Protein AF-G7EKK2-F1 (afdb_monomer_lite)

Sequence (205 aa):
MPEQKANAAWQFRLTNKHYASVNPYSGDVINVYELTDTIYGFAQGLHRWLLFENSKGEKTFRNWMSVCALMLLVNVLLGFYIWVKPKNRIKRLAIKPGAKLRVLLYQLHTVLGVFFFIPLIFIAFTGMSFNWKTQTQSIVEFVTFDKVENRPKPPKIETPISVNLPYQYNLAIKNATAIFPNGELFRIYLPKKDRRAIGAQNQKP

Secondary structure (DSSP, 8-state):
-TTTSTTPPEEEE-TTSEEEEE-TTT--EEEEEEGGGSHHHHHHHHHHHTT---TTS--THHHHHHHHHHHHHHHHHHHHHHHHSSTTTGGGG---TTS-HHHHHHHHHHHHHHHTHHHHHHHHHHHHHTT-HHHHHHHHHHHHSSPPPPPPPPPB------------HHHHHHHHHHH-TT-EEEEEE--SSTTBPPEEEEE--

Structure (mmCIF, N/CA/C/O backbone):
data_AF-G7EKK2-F1
#
_entry.id   AF-G7EKK2-F1
#
loop_
_atom_site.group_PDB
_atom_site.id
_atom_site.type_symbol
_atom_site.label_atom_id
_atom_site.label_alt_id
_atom_site.label_comp_id
_atom_site.label_asym_id
_atom_site.label_entity_id
_atom_site.label_seq_id
_atom_site.pdbx_PDB_ins_code
_atom_site.Cartn_x
_atom_site.Cartn_y
_atom_site.Cartn_z
_atom_site.occupancy
_atom_site.B_iso_or_equiv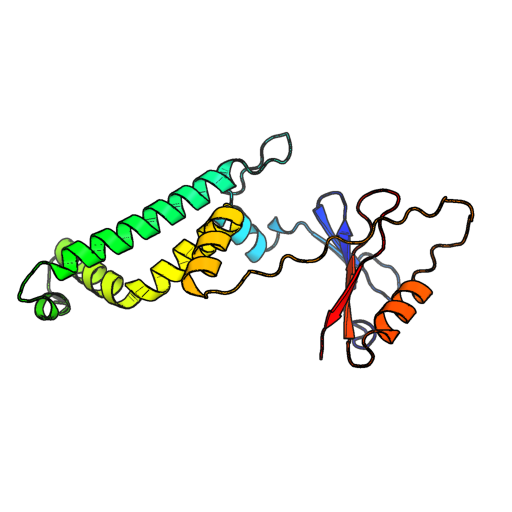
_atom_site.auth_seq_id
_atom_site.auth_comp_id
_atom_site.auth_asym_id
_atom_site.auth_atom_id
_atom_site.pdbx_PDB_model_num
ATOM 1 N N . MET A 1 1 ? 0.042 -11.930 -26.294 1.00 44.94 1 MET A N 1
ATOM 2 C CA . MET A 1 1 ? 1.173 -11.036 -26.696 1.00 44.94 1 MET A CA 1
ATOM 3 C C . MET A 1 1 ? 0.754 -9.761 -27.445 1.00 44.94 1 MET A C 1
ATOM 5 O O . MET A 1 1 ? -0.236 -9.815 -28.167 1.00 44.94 1 MET A O 1
ATOM 9 N N . PRO A 1 2 ? 1.520 -8.647 -27.389 1.00 43.81 2 PRO A N 1
ATOM 10 C CA . PRO A 1 2 ? 1.408 -7.560 -28.371 1.00 43.81 2 PRO A CA 1
ATOM 11 C C . PRO A 1 2 ? 1.712 -8.025 -29.800 1.00 43.81 2 PRO A C 1
ATOM 13 O O . PRO A 1 2 ? 1.136 -7.527 -30.751 1.00 43.81 2 PRO A O 1
ATOM 16 N N . GLU A 1 3 ? 2.539 -9.062 -29.939 1.00 41.91 3 GLU A N 1
ATOM 17 C CA . GLU A 1 3 ? 2.781 -9.754 -31.213 1.00 41.91 3 GLU A CA 1
ATOM 18 C C . GLU A 1 3 ? 1.549 -10.533 -31.720 1.00 41.91 3 GLU A C 1
ATOM 20 O O . GLU A 1 3 ? 1.430 -10.802 -32.908 1.00 41.91 3 GLU A O 1
ATOM 25 N N . GLN A 1 4 ? 0.607 -10.871 -30.829 1.00 45.84 4 GLN A N 1
ATOM 26 C CA . GLN A 1 4 ? -0.673 -11.518 -31.163 1.00 45.84 4 GLN A CA 1
ATOM 27 C C . GLN A 1 4 ? -1.843 -10.520 -31.216 1.00 45.84 4 GLN A C 1
ATOM 29 O O . GLN A 1 4 ? -2.934 -10.864 -31.662 1.00 45.84 4 GLN A O 1
ATOM 34 N N . LYS A 1 5 ? -1.645 -9.286 -30.737 1.00 53.66 5 LYS A N 1
ATOM 35 C CA . LYS A 1 5 ? -2.636 -8.208 -30.762 1.00 53.66 5 LYS A CA 1
ATOM 36 C C . LYS A 1 5 ? -2.057 -7.064 -31.579 1.00 53.66 5 LYS A C 1
ATOM 38 O O . LYS A 1 5 ? -1.372 -6.217 -31.021 1.00 53.66 5 LYS A O 1
ATOM 43 N N . ALA A 1 6 ? -2.399 -7.012 -32.866 1.00 50.97 6 ALA A N 1
ATOM 44 C CA . ALA A 1 6 ? -1.882 -6.034 -33.831 1.00 50.97 6 ALA A CA 1
ATOM 45 C C . ALA A 1 6 ? -1.947 -4.557 -33.369 1.00 50.97 6 ALA A C 1
ATOM 47 O O . ALA A 1 6 ? -1.168 -3.733 -33.832 1.00 50.97 6 ALA A O 1
ATOM 48 N N . ASN A 1 7 ? -2.828 -4.233 -32.413 1.00 60.03 7 ASN A N 1
ATOM 49 C CA . ASN A 1 7 ? -3.038 -2.879 -31.890 1.00 60.03 7 ASN A CA 1
ATOM 50 C C . ASN A 1 7 ? -2.325 -2.594 -30.552 1.00 60.03 7 ASN A C 1
ATOM 52 O O . ASN A 1 7 ? -2.588 -1.574 -29.916 1.00 60.03 7 ASN A O 1
ATOM 56 N N . ALA A 1 8 ? -1.486 -3.502 -30.053 1.00 64.38 8 ALA A N 1
ATOM 57 C CA . ALA A 1 8 ? -0.832 -3.342 -28.759 1.00 64.38 8 ALA A CA 1
ATOM 58 C C . ALA A 1 8 ? 0.543 -2.673 -28.902 1.00 64.38 8 ALA A C 1
ATOM 60 O O . ALA A 1 8 ? 1.469 -3.219 -29.500 1.00 64.38 8 ALA A O 1
ATOM 61 N N . ALA A 1 9 ? 0.682 -1.495 -28.296 1.00 69.81 9 ALA A N 1
ATOM 62 C CA . ALA A 1 9 ? 1.941 -0.762 -28.259 1.00 69.81 9 ALA A CA 1
ATOM 63 C C . ALA A 1 9 ? 2.961 -1.422 -27.319 1.00 69.81 9 ALA A C 1
ATOM 65 O O . ALA A 1 9 ? 2.627 -1.866 -26.216 1.00 69.81 9 ALA A O 1
ATOM 66 N N . TRP A 1 10 ? 4.228 -1.429 -27.726 1.00 74.06 10 TRP A N 1
ATOM 67 C CA . TRP A 1 10 ? 5.344 -1.809 -26.868 1.00 74.06 10 TRP A CA 1
ATOM 68 C C . TRP A 1 10 ? 5.708 -0.645 -25.954 1.00 74.06 10 TRP A C 1
ATOM 70 O O . TRP A 1 10 ? 5.923 0.471 -26.417 1.00 74.06 10 TRP A O 1
ATOM 80 N N . GLN A 1 11 ? 5.788 -0.901 -24.648 1.00 74.94 11 GLN A N 1
ATOM 81 C CA . GLN A 1 11 ? 6.110 0.126 -23.661 1.00 74.94 11 GLN A CA 1
ATOM 82 C C . GLN A 1 11 ? 7.561 0.017 -23.199 1.00 74.94 11 GLN A C 1
ATOM 84 O O . GLN A 1 11 ? 7.970 -0.957 -22.559 1.00 74.94 11 GLN A O 1
ATOM 89 N N . PHE A 1 12 ? 8.327 1.070 -23.449 1.00 75.75 12 PHE A N 1
ATOM 90 C CA . PHE A 1 12 ? 9.710 1.204 -23.026 1.00 75.75 12 PHE A CA 1
ATOM 91 C C . PHE A 1 12 ? 9.811 2.183 -21.869 1.00 75.75 12 PHE A C 1
ATOM 93 O O . PHE A 1 12 ? 9.216 3.254 -21.890 1.00 75.75 12 PHE A O 1
ATOM 100 N N . ARG A 1 13 ? 10.605 1.833 -20.855 1.00 76.25 13 ARG A N 1
ATOM 101 C CA . ARG A 1 13 ? 10.972 2.774 -19.795 1.00 76.25 13 ARG A CA 1
ATOM 102 C C . ARG A 1 13 ? 12.343 3.356 -20.102 1.00 76.25 13 ARG A C 1
ATOM 104 O O . ARG A 1 13 ? 13.338 2.635 -20.043 1.00 76.25 13 ARG A O 1
ATOM 111 N N . LEU A 1 14 ? 12.376 4.652 -20.363 1.00 77.31 14 LEU A N 1
ATOM 112 C CA . LEU A 1 14 ? 13.572 5.410 -20.690 1.00 77.31 14 LEU A CA 1
ATOM 113 C C . LEU A 1 14 ? 14.370 5.786 -19.427 1.00 77.31 14 LEU A C 1
ATOM 115 O O . LEU A 1 14 ? 13.870 5.755 -18.294 1.00 77.31 14 LEU A O 1
ATOM 119 N N . THR A 1 15 ? 15.642 6.140 -19.619 1.00 71.44 15 THR A N 1
ATOM 120 C CA . THR A 1 15 ? 16.573 6.509 -18.535 1.00 71.44 15 THR A CA 1
ATOM 121 C C . THR A 1 15 ? 16.138 7.782 -17.805 1.00 71.44 15 THR A C 1
ATOM 123 O O . THR A 1 15 ? 16.297 7.876 -16.589 1.00 71.44 15 THR A O 1
ATOM 126 N N . ASN A 1 16 ? 15.483 8.704 -18.513 1.00 72.94 16 ASN A N 1
ATOM 127 C CA . ASN A 1 16 ? 14.856 9.916 -17.975 1.00 72.94 16 ASN A CA 1
ATOM 128 C C . ASN A 1 16 ? 13.530 9.643 -17.226 1.00 72.94 16 ASN A C 1
ATOM 130 O O . ASN A 1 16 ? 12.763 10.567 -16.993 1.00 72.94 16 ASN A O 1
ATOM 134 N N . LYS A 1 17 ? 13.237 8.384 -16.862 1.00 72.19 17 LYS A N 1
ATOM 135 C CA . LYS A 1 17 ? 12.017 7.925 -16.164 1.00 72.19 17 LYS A CA 1
ATOM 136 C C . LYS A 1 17 ? 10.708 8.037 -16.961 1.00 72.19 17 LYS A C 1
ATOM 138 O O . LYS A 1 17 ? 9.683 7.615 -16.422 1.00 72.19 17 LYS A O 1
ATOM 143 N N . HIS A 1 18 ? 10.750 8.490 -18.210 1.00 78.56 18 HIS A N 1
ATOM 144 C CA . HIS A 1 18 ? 9.585 8.519 -19.087 1.00 78.56 18 HIS A CA 1
ATOM 145 C C . HIS A 1 18 ? 9.254 7.117 -19.614 1.00 78.56 18 HIS A C 1
ATOM 147 O O . HIS A 1 18 ? 10.117 6.233 -19.695 1.00 78.56 18 HIS A O 1
ATOM 153 N N . TYR A 1 19 ? 7.991 6.915 -19.965 1.00 80.00 19 TYR A N 1
ATOM 154 C CA . TYR A 1 19 ? 7.483 5.731 -20.638 1.00 80.00 19 TYR A CA 1
ATOM 155 C C . TYR A 1 19 ? 7.144 6.099 -22.078 1.00 80.00 19 TYR A C 1
ATOM 157 O O . TYR A 1 19 ? 6.371 7.020 -22.308 1.00 80.00 19 TYR A O 1
ATOM 165 N N . ALA A 1 20 ? 7.724 5.385 -23.036 1.00 81.62 20 ALA A N 1
ATOM 166 C CA . ALA A 1 20 ? 7.438 5.545 -24.454 1.00 81.62 20 ALA A CA 1
ATOM 167 C C . ALA A 1 20 ? 6.651 4.330 -24.953 1.00 81.62 20 ALA A C 1
ATOM 169 O O . ALA A 1 20 ? 7.100 3.196 -24.793 1.00 81.62 20 ALA A O 1
ATOM 170 N N . SER A 1 21 ? 5.482 4.569 -25.537 1.00 80.69 21 SER A N 1
ATOM 171 C CA . SER A 1 21 ? 4.676 3.572 -26.241 1.00 80.69 21 SER A CA 1
ATOM 172 C C . SER A 1 21 ? 5.015 3.632 -27.725 1.00 80.69 21 SER A C 1
ATOM 174 O O . SER A 1 21 ? 4.865 4.686 -28.338 1.00 80.69 21 SER A O 1
ATOM 176 N N . VAL A 1 22 ? 5.466 2.522 -28.298 1.00 81.06 22 VAL A N 1
ATOM 177 C CA . VAL A 1 22 ? 5.931 2.433 -29.688 1.00 81.06 22 VAL A CA 1
ATOM 178 C C . VAL A 1 22 ? 5.129 1.366 -30.424 1.00 81.06 22 VAL A C 1
ATOM 180 O O . VAL A 1 22 ? 4.844 0.304 -29.863 1.00 81.06 22 VAL A O 1
ATOM 183 N N . ASN A 1 23 ? 4.757 1.635 -31.673 1.00 78.06 23 ASN A N 1
ATOM 184 C CA . ASN A 1 23 ? 4.149 0.634 -32.539 1.00 78.06 23 ASN A CA 1
ATOM 185 C C . ASN A 1 23 ? 5.210 -0.414 -32.930 1.00 78.06 23 ASN A C 1
ATOM 187 O O . ASN A 1 23 ? 6.219 -0.043 -33.532 1.00 78.06 23 ASN A O 1
ATOM 191 N N . PRO A 1 24 ? 5.014 -1.710 -32.626 1.00 71.50 24 PRO A N 1
ATOM 192 C CA . PRO A 1 24 ? 6.006 -2.735 -32.946 1.00 71.50 24 PRO A CA 1
ATOM 193 C C . PRO A 1 24 ? 6.223 -2.958 -34.447 1.00 71.50 24 PRO A C 1
ATOM 195 O O . PRO A 1 24 ? 7.281 -3.454 -34.823 1.00 71.50 24 PRO A O 1
ATOM 198 N N . TYR A 1 25 ? 5.251 -2.611 -35.294 1.00 75.12 25 TYR A N 1
ATOM 199 C CA . TYR A 1 25 ? 5.316 -2.857 -36.736 1.00 75.12 25 TYR A CA 1
ATOM 200 C C . TYR A 1 25 ? 5.871 -1.668 -37.521 1.00 75.12 25 TYR A C 1
ATOM 202 O O . TYR A 1 25 ? 6.640 -1.872 -38.454 1.00 75.12 25 TYR A O 1
ATOM 210 N N . SER A 1 26 ? 5.496 -0.437 -37.156 1.00 78.69 26 SER A N 1
ATOM 211 C CA . SER A 1 26 ? 5.970 0.770 -37.851 1.00 78.69 26 SER A CA 1
ATOM 212 C C . SER A 1 26 ? 7.171 1.438 -37.182 1.00 78.69 26 SER A C 1
ATOM 214 O O . SER A 1 26 ? 7.892 2.188 -37.830 1.00 78.69 26 SER A O 1
ATOM 216 N N . GLY A 1 27 ? 7.415 1.170 -35.896 1.00 74.56 27 GLY A N 1
ATOM 217 C CA . GLY A 1 27 ? 8.439 1.867 -35.115 1.00 74.56 27 GLY A CA 1
ATOM 218 C C . GLY A 1 27 ? 8.034 3.279 -34.678 1.00 74.56 27 GLY A C 1
ATOM 219 O O . GLY A 1 27 ? 8.828 3.959 -34.028 1.00 74.56 27 GLY A O 1
ATOM 220 N N . ASP A 1 28 ? 6.807 3.714 -34.976 1.00 78.88 28 ASP A N 1
ATOM 221 C CA . ASP A 1 28 ? 6.327 5.043 -34.597 1.00 78.88 28 ASP A CA 1
ATOM 222 C C . ASP A 1 28 ? 6.138 5.161 -33.084 1.00 78.88 28 ASP A C 1
ATOM 224 O O . ASP A 1 28 ? 5.547 4.290 -32.433 1.00 78.88 28 ASP A O 1
ATOM 228 N N . VAL A 1 29 ? 6.599 6.276 -32.515 1.00 81.25 29 VAL A N 1
ATOM 229 C CA . VAL A 1 29 ? 6.365 6.615 -31.109 1.00 81.25 29 VAL A CA 1
ATOM 230 C C . VAL A 1 29 ? 4.951 7.175 -30.978 1.00 81.25 29 VAL A C 1
ATOM 232 O O . VAL A 1 29 ? 4.682 8.310 -31.355 1.00 81.25 29 VAL A O 1
ATOM 235 N N . ILE A 1 30 ? 4.045 6.368 -30.432 1.00 80.69 30 ILE A N 1
ATOM 236 C CA . ILE A 1 30 ? 2.626 6.708 -30.275 1.00 80.69 30 ILE A CA 1
ATOM 237 C C . ILE A 1 30 ? 2.442 7.727 -29.148 1.00 80.69 30 ILE A C 1
ATOM 239 O O . ILE A 1 30 ? 1.661 8.664 -29.274 1.00 80.69 30 ILE A O 1
ATOM 243 N N . ASN A 1 31 ? 3.121 7.522 -28.014 1.00 77.06 31 ASN A N 1
ATOM 244 C CA . ASN A 1 31 ? 2.980 8.396 -26.850 1.00 77.06 31 ASN A CA 1
ATOM 245 C C . ASN A 1 31 ? 4.210 8.327 -25.938 1.00 77.06 31 ASN A C 1
ATOM 247 O O . ASN A 1 31 ? 4.755 7.243 -25.721 1.00 77.06 31 ASN A O 1
ATOM 251 N N . VAL A 1 32 ? 4.600 9.455 -25.348 1.00 79.12 32 VAL A N 1
ATOM 252 C CA . VAL A 1 32 ? 5.628 9.544 -24.306 1.00 79.12 32 VAL A CA 1
ATOM 253 C C . VAL A 1 32 ? 5.006 10.214 -23.087 1.00 79.12 32 VAL A C 1
ATOM 255 O O . VAL A 1 32 ? 4.551 11.347 -23.179 1.00 79.12 32 VAL A O 1
ATOM 258 N N . TYR A 1 33 ? 4.981 9.519 -21.952 1.00 77.38 33 TYR A N 1
ATOM 259 C CA . TYR A 1 33 ? 4.351 10.005 -20.723 1.00 77.38 33 TYR A CA 1
ATOM 260 C C . TYR A 1 33 ? 5.210 9.708 -19.493 1.00 77.38 33 TYR A C 1
ATOM 262 O O . TYR A 1 33 ? 5.949 8.717 -19.450 1.00 77.38 33 TYR A O 1
ATOM 270 N N . GLU A 1 34 ? 5.114 10.535 -18.458 1.00 76.94 34 GLU A N 1
ATOM 271 C CA . GLU A 1 34 ? 5.674 10.216 -17.151 1.00 76.94 34 GLU A CA 1
ATOM 272 C C . GLU A 1 34 ? 4.686 9.390 -16.323 1.00 76.94 34 GLU A C 1
ATOM 274 O O . GLU A 1 34 ? 3.469 9.473 -16.468 1.00 76.94 34 GLU A O 1
ATOM 279 N N . LEU A 1 35 ? 5.196 8.572 -15.393 1.00 69.94 35 LEU A N 1
ATOM 280 C CA . LEU A 1 35 ? 4.317 7.773 -14.530 1.00 69.94 35 LEU A CA 1
ATOM 281 C C . LEU A 1 35 ? 3.340 8.663 -13.743 1.00 69.94 35 LEU A C 1
ATOM 283 O O . LEU A 1 35 ? 2.199 8.267 -13.523 1.00 69.94 35 LEU A O 1
ATOM 287 N N . THR A 1 36 ? 3.791 9.847 -13.330 1.00 71.06 36 THR A N 1
ATOM 288 C CA . THR A 1 36 ? 3.030 10.856 -12.581 1.00 71.06 36 THR A CA 1
ATOM 289 C C . THR A 1 36 ? 1.894 11.494 -13.368 1.00 71.06 36 THR A C 1
ATOM 291 O O . THR A 1 36 ? 0.957 11.963 -12.733 1.00 71.06 36 THR A O 1
ATOM 294 N N . ASP A 1 37 ? 1.916 11.439 -14.701 1.00 77.50 37 ASP A N 1
ATOM 295 C CA . ASP A 1 37 ? 0.841 11.988 -15.541 1.00 77.50 37 ASP A CA 1
ATOM 296 C C . ASP A 1 37 ? -0.431 11.133 -15.473 1.00 77.50 37 ASP A C 1
ATOM 298 O O . ASP A 1 37 ? -1.530 11.571 -15.804 1.00 77.50 37 ASP A O 1
ATOM 302 N N . THR A 1 38 ? -0.301 9.890 -15.005 1.00 81.50 38 THR A N 1
ATOM 303 C CA . THR A 1 38 ? -1.442 9.009 -14.757 1.00 81.50 38 THR A CA 1
ATOM 304 C C . THR A 1 38 ? -2.005 9.240 -13.356 1.00 81.50 38 THR A C 1
ATOM 306 O O . THR A 1 38 ? -1.246 9.362 -12.395 1.00 81.50 38 THR A O 1
ATOM 309 N N . ILE A 1 39 ? -3.335 9.191 -13.196 1.00 84.81 39 ILE A N 1
ATOM 310 C CA . ILE A 1 39 ? -3.998 9.306 -11.877 1.00 84.81 39 ILE A CA 1
ATOM 311 C C . ILE A 1 39 ? -3.404 8.308 -10.873 1.00 84.81 39 ILE A C 1
ATOM 313 O O . ILE A 1 39 ? -3.150 8.647 -9.718 1.00 84.81 39 ILE A O 1
ATOM 317 N N . TYR A 1 40 ? -3.128 7.084 -11.331 1.00 83.00 40 TYR A N 1
ATOM 318 C CA . TYR A 1 40 ? -2.490 6.056 -10.517 1.00 83.00 40 TYR A CA 1
ATOM 319 C C . TYR A 1 40 ? -1.096 6.484 -10.034 1.00 83.00 40 TYR A C 1
ATOM 321 O O . TYR A 1 40 ? -0.802 6.401 -8.841 1.00 83.00 40 TYR A O 1
ATOM 329 N N . GLY A 1 41 ? -0.226 6.953 -10.931 1.00 83.00 41 GLY A N 1
ATOM 330 C CA . GLY A 1 41 ? 1.124 7.362 -10.556 1.00 83.00 41 GLY A CA 1
ATOM 331 C C . GLY A 1 41 ? 1.161 8.644 -9.729 1.00 83.00 41 GLY A C 1
ATOM 332 O O . GLY A 1 41 ? 1.971 8.725 -8.805 1.00 83.00 41 GLY A O 1
ATOM 333 N N . PHE A 1 42 ? 0.252 9.587 -9.984 1.00 86.94 42 PHE A N 1
ATOM 334 C CA . PHE A 1 42 ? 0.029 10.763 -9.145 1.00 86.94 42 PHE A CA 1
ATOM 335 C C . PHE A 1 42 ? -0.360 10.357 -7.720 1.00 86.94 42 PHE A C 1
ATOM 337 O O . PHE A 1 42 ? 0.339 10.702 -6.766 1.00 86.94 42 PHE A O 1
ATOM 344 N N . ALA A 1 43 ? -1.410 9.544 -7.563 1.00 87.25 43 ALA A N 1
ATOM 345 C CA . ALA A 1 43 ? -1.870 9.071 -6.259 1.00 87.25 43 ALA A CA 1
ATOM 346 C C . ALA A 1 43 ? -0.781 8.270 -5.529 1.00 87.25 43 ALA A C 1
ATOM 348 O O . ALA A 1 43 ? -0.550 8.464 -4.336 1.00 87.25 43 ALA A O 1
ATOM 349 N N . GLN A 1 44 ? -0.048 7.414 -6.246 1.00 84.38 44 GLN A N 1
ATOM 350 C CA . GLN A 1 44 ? 1.056 6.647 -5.675 1.00 84.38 44 GLN A CA 1
ATOM 351 C C . GLN A 1 44 ? 2.222 7.551 -5.248 1.00 84.38 44 GLN A C 1
ATOM 353 O O . GLN A 1 44 ? 2.874 7.281 -4.236 1.00 84.38 44 GLN A O 1
ATOM 358 N N . GLY A 1 45 ? 2.517 8.597 -6.019 1.00 84.25 45 GLY A N 1
ATOM 359 C CA . GLY A 1 45 ? 3.562 9.560 -5.697 1.00 84.25 45 GLY A CA 1
ATOM 360 C C . GLY A 1 45 ? 3.204 10.416 -4.489 1.00 84.25 45 GLY A C 1
ATOM 361 O O . GLY A 1 45 ? 4.035 10.582 -3.594 1.00 84.25 45 GLY A O 1
ATOM 362 N N . LEU A 1 46 ? 1.949 10.858 -4.411 1.00 86.75 46 LEU A N 1
ATOM 363 C CA . LEU A 1 46 ? 1.399 11.554 -3.254 1.00 86.75 46 LEU A CA 1
ATOM 364 C C . LEU A 1 46 ? 1.448 10.659 -2.009 1.00 86.75 46 LEU A C 1
ATOM 366 O O . LEU A 1 46 ? 1.998 11.053 -0.986 1.00 86.75 46 LEU A O 1
ATOM 370 N N . HIS A 1 47 ? 0.963 9.420 -2.112 1.00 87.50 47 HIS A N 1
ATOM 371 C CA . HIS A 1 47 ? 0.883 8.499 -0.980 1.00 87.50 47 HIS A CA 1
ATOM 372 C C . HIS A 1 47 ? 2.254 8.053 -0.455 1.00 87.50 47 HIS A C 1
ATOM 374 O O . HIS A 1 47 ? 2.396 7.817 0.737 1.00 87.50 47 HIS A O 1
ATOM 380 N N . ARG A 1 48 ? 3.273 7.908 -1.313 1.00 82.31 48 ARG A N 1
ATOM 381 C CA . ARG A 1 48 ? 4.573 7.336 -0.906 1.00 82.31 48 ARG A CA 1
ATOM 382 C C . ARG A 1 48 ? 5.649 8.361 -0.572 1.00 82.31 48 ARG A C 1
ATOM 384 O O . ARG A 1 48 ? 6.577 8.017 0.156 1.00 82.31 48 ARG A O 1
ATOM 391 N N . TRP A 1 49 ? 5.602 9.553 -1.158 1.00 83.88 49 TRP A N 1
ATOM 392 C CA . TRP A 1 49 ? 6.627 10.583 -0.954 1.00 83.88 49 TRP A CA 1
ATOM 393 C C . TRP A 1 49 ? 6.084 12.010 -1.115 1.00 83.88 49 TRP A C 1
ATOM 395 O O . TRP A 1 49 ? 6.872 12.935 -1.285 1.00 83.88 49 TRP A O 1
ATOM 405 N N . LEU A 1 50 ? 4.757 12.194 -1.063 1.00 82.19 50 LEU A N 1
ATOM 406 C CA . LEU A 1 50 ? 4.083 13.492 -1.173 1.00 82.19 50 LEU A CA 1
ATOM 407 C C . LEU A 1 50 ? 4.435 14.267 -2.455 1.00 82.19 50 LEU A C 1
ATOM 409 O O . LEU A 1 50 ? 4.498 15.489 -2.445 1.00 82.19 50 LEU A O 1
ATOM 413 N N . LEU A 1 51 ? 4.727 13.547 -3.548 1.00 80.81 51 LEU A N 1
ATOM 414 C CA . LEU A 1 51 ? 5.231 14.108 -4.815 1.00 80.81 51 LEU A CA 1
ATOM 415 C C . LEU A 1 51 ? 6.518 14.938 -4.678 1.00 80.81 51 LEU A C 1
ATOM 417 O O . LEU A 1 51 ? 6.951 15.570 -5.634 1.00 80.81 51 LEU A O 1
ATOM 421 N N . PHE A 1 52 ? 7.174 14.880 -3.521 1.00 79.62 52 PHE A N 1
ATOM 422 C CA . PHE A 1 52 ? 8.390 15.618 -3.258 1.00 79.62 52 PHE A CA 1
ATOM 423 C C . PHE A 1 52 ? 9.620 14.792 -3.633 1.00 79.62 52 PHE A C 1
ATOM 425 O O . PHE A 1 52 ? 9.838 13.677 -3.142 1.00 79.62 52 PHE A O 1
ATOM 432 N N . GLU A 1 53 ? 10.447 15.364 -4.496 1.00 77.81 53 GLU A N 1
ATOM 433 C CA . GLU A 1 53 ? 11.728 14.815 -4.912 1.00 77.81 53 GLU A CA 1
ATOM 434 C C . GLU A 1 53 ? 12.776 15.924 -4.775 1.00 77.81 53 GLU A C 1
ATOM 436 O O . GLU A 1 53 ? 12.579 17.037 -5.255 1.00 77.81 53 GLU A O 1
ATOM 441 N N . ASN A 1 54 ? 13.864 15.647 -4.053 1.00 74.88 54 ASN A N 1
ATOM 442 C CA . ASN A 1 54 ? 14.940 16.621 -3.877 1.00 74.88 54 ASN A CA 1
ATOM 443 C C . ASN A 1 54 ? 15.720 16.795 -5.195 1.00 74.88 54 ASN A C 1
ATOM 445 O O . ASN A 1 54 ? 15.682 15.909 -6.048 1.00 74.88 54 ASN A O 1
ATOM 449 N N . SER A 1 55 ? 16.529 1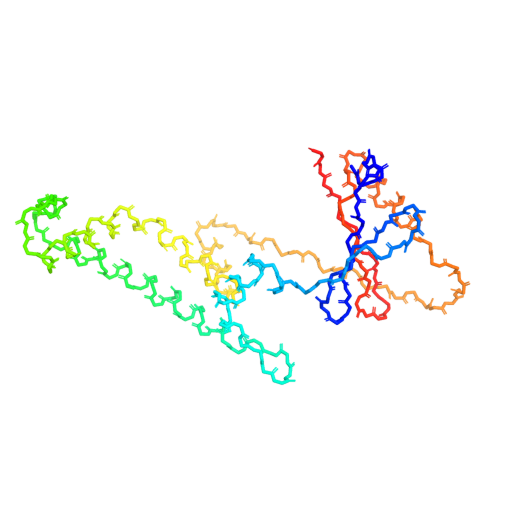7.848 -5.335 1.00 68.19 55 SER A N 1
ATOM 450 C CA . SER A 1 55 ? 17.334 18.134 -6.539 1.00 68.19 55 SER A CA 1
ATOM 451 C C . SER A 1 55 ? 18.282 16.995 -6.961 1.00 68.19 55 SER A C 1
ATOM 453 O O . SER A 1 55 ? 18.752 16.967 -8.092 1.00 68.19 55 SER A O 1
ATOM 455 N N . LYS A 1 56 ? 18.554 16.029 -6.070 1.00 68.88 56 LYS A N 1
ATOM 456 C CA . LYS A 1 56 ? 19.344 14.807 -6.329 1.00 68.88 56 LYS A CA 1
ATOM 457 C C . LYS A 1 56 ? 18.517 13.593 -6.788 1.00 68.88 56 LYS A C 1
ATOM 459 O O . LYS A 1 56 ? 19.061 12.507 -6.969 1.00 68.88 56 LYS A O 1
ATOM 464 N N . GLY A 1 57 ? 17.204 13.736 -6.935 1.00 67.19 57 GLY A N 1
ATOM 465 C CA . GLY A 1 57 ? 16.288 12.639 -7.252 1.00 67.19 57 GLY A CA 1
ATOM 466 C C . GLY A 1 57 ? 15.927 11.738 -6.060 1.00 67.19 57 GLY A C 1
ATOM 467 O O . GLY A 1 57 ? 15.368 10.649 -6.227 1.00 67.19 57 GLY A O 1
ATOM 468 N N . GLU A 1 58 ? 16.286 12.158 -4.845 1.00 71.31 58 GLU A N 1
ATOM 469 C CA . GLU A 1 58 ? 16.066 11.401 -3.614 1.00 71.31 58 GLU A CA 1
ATOM 470 C C . GLU A 1 58 ? 14.682 11.696 -3.025 1.00 71.31 58 GLU A C 1
ATOM 472 O O . GLU A 1 58 ? 14.266 12.845 -2.871 1.00 71.31 58 GLU A O 1
ATOM 477 N N . LYS A 1 59 ? 13.965 10.626 -2.673 1.00 77.88 59 LYS A N 1
ATOM 478 C CA . LYS A 1 59 ? 12.600 10.676 -2.133 1.00 77.88 59 LYS A CA 1
ATOM 479 C C . LYS A 1 59 ? 12.631 10.672 -0.610 1.00 77.88 59 LYS A C 1
ATOM 481 O O . LYS A 1 59 ? 12.251 9.680 0.011 1.00 77.88 59 LYS A O 1
ATOM 486 N N . THR A 1 60 ? 13.118 11.757 -0.012 1.00 71.44 60 THR A N 1
ATOM 487 C CA . THR A 1 60 ? 13.365 11.885 1.438 1.00 71.44 60 THR A CA 1
ATOM 488 C C . THR A 1 60 ? 12.136 11.541 2.289 1.00 71.44 60 THR A C 1
ATOM 490 O O . THR A 1 60 ? 12.243 10.819 3.281 1.00 71.44 60 THR A O 1
ATOM 493 N N . PHE A 1 61 ? 10.941 11.955 1.853 1.00 78.38 61 PHE A N 1
ATOM 494 C CA . PHE A 1 61 ? 9.681 11.698 2.565 1.00 78.38 61 PHE A CA 1
ATOM 495 C C . PHE A 1 61 ? 9.231 10.234 2.573 1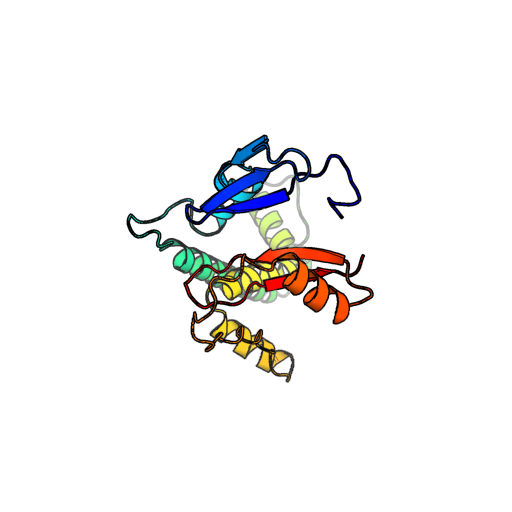.00 78.38 61 PHE A C 1
ATOM 497 O O . PHE A 1 61 ? 8.330 9.874 3.328 1.00 78.38 61 PHE A O 1
ATOM 504 N N . ARG A 1 62 ? 9.884 9.354 1.807 1.00 78.88 62 ARG A N 1
ATOM 505 C CA . ARG A 1 62 ? 9.600 7.915 1.848 1.00 78.88 62 ARG A CA 1
ATOM 506 C C . ARG A 1 62 ? 9.803 7.329 3.247 1.00 78.88 62 ARG A C 1
ATOM 508 O O . ARG A 1 62 ? 9.015 6.486 3.666 1.00 78.88 62 ARG A O 1
ATOM 515 N N . ASN A 1 63 ? 10.832 7.783 3.967 1.00 83.62 63 ASN A N 1
ATOM 516 C CA . ASN A 1 63 ? 11.083 7.344 5.341 1.00 83.62 63 ASN A CA 1
ATOM 517 C C . ASN A 1 63 ? 9.978 7.828 6.283 1.00 83.62 63 ASN A C 1
ATOM 519 O O . ASN A 1 63 ? 9.483 7.052 7.096 1.00 83.62 63 ASN A O 1
ATOM 523 N N . TRP A 1 64 ? 9.557 9.086 6.125 1.00 85.19 64 TRP A N 1
ATOM 524 C CA . TRP A 1 64 ? 8.487 9.680 6.922 1.00 85.19 64 TRP A CA 1
ATOM 525 C C . TRP A 1 64 ? 7.178 8.906 6.775 1.00 85.19 64 TRP A C 1
ATOM 527 O O . TRP A 1 64 ? 6.536 8.581 7.768 1.00 85.19 64 TRP A O 1
ATOM 537 N N . MET A 1 65 ? 6.837 8.501 5.549 1.00 85.88 65 MET A N 1
ATOM 538 C CA . MET A 1 65 ? 5.618 7.736 5.311 1.00 85.88 65 MET A CA 1
ATOM 539 C C . MET A 1 65 ? 5.623 6.370 6.018 1.00 85.88 65 MET A C 1
ATOM 541 O O . MET A 1 65 ? 4.594 5.931 6.529 1.00 85.88 65 MET A O 1
ATOM 545 N N . SER A 1 66 ? 6.781 5.709 6.119 1.00 86.75 66 SER A N 1
ATOM 546 C CA . SER A 1 66 ? 6.909 4.481 6.918 1.00 86.75 66 SER A CA 1
ATOM 547 C C . SER A 1 66 ? 6.807 4.728 8.423 1.00 86.75 66 SER A C 1
ATOM 549 O O . SER A 1 66 ? 6.225 3.903 9.123 1.00 86.75 66 SER A O 1
ATOM 551 N N . VAL A 1 67 ? 7.288 5.871 8.923 1.00 89.12 67 VAL A N 1
ATOM 552 C CA . VAL A 1 67 ? 7.071 6.284 10.321 1.00 89.12 67 VAL A CA 1
ATOM 553 C C . VAL A 1 67 ? 5.584 6.534 10.586 1.00 89.12 67 VAL A C 1
ATOM 555 O O . VAL A 1 67 ? 5.062 6.056 11.590 1.00 89.12 67 VAL A O 1
ATOM 558 N N . CYS A 1 68 ? 4.865 7.192 9.673 1.00 90.38 68 CYS A N 1
ATOM 559 C CA . CYS A 1 68 ? 3.413 7.361 9.778 1.00 90.38 68 CYS A CA 1
ATOM 560 C C . CYS A 1 68 ? 2.678 6.011 9.802 1.00 90.38 68 CYS A C 1
ATOM 562 O O . CYS A 1 68 ? 1.758 5.834 10.598 1.00 90.38 68 CYS A O 1
ATOM 564 N N . ALA A 1 69 ? 3.105 5.038 8.989 1.00 90.31 69 ALA A N 1
ATOM 565 C CA . ALA A 1 69 ? 2.556 3.682 9.021 1.00 90.31 69 ALA A CA 1
ATOM 566 C C . ALA A 1 69 ? 2.825 2.974 10.366 1.00 90.31 69 ALA A C 1
ATOM 568 O O . ALA A 1 69 ? 1.933 2.316 10.899 1.00 90.31 69 ALA A O 1
ATOM 569 N N . LEU A 1 70 ? 4.011 3.156 10.962 1.00 91.12 70 LEU A N 1
ATOM 570 C CA . LEU A 1 70 ? 4.319 2.652 12.307 1.00 91.12 70 LEU A CA 1
ATOM 571 C C . LEU A 1 70 ? 3.435 3.303 13.376 1.00 91.12 70 LEU A C 1
ATOM 573 O O . LEU A 1 70 ? 2.877 2.603 14.218 1.00 91.12 70 LEU A O 1
ATOM 577 N N . MET A 1 71 ? 3.264 4.624 13.328 1.00 93.12 71 MET A N 1
ATOM 578 C CA . MET A 1 71 ? 2.371 5.336 14.244 1.00 93.12 71 MET A CA 1
ATOM 579 C C . MET A 1 71 ? 0.923 4.862 14.100 1.00 93.12 71 MET A C 1
ATOM 581 O O . MET A 1 71 ? 0.240 4.693 15.106 1.00 93.12 71 MET A O 1
ATOM 585 N N . LEU A 1 72 ? 0.449 4.611 12.875 1.00 92.56 72 LEU A N 1
ATOM 586 C CA . LEU A 1 72 ? -0.874 4.033 12.640 1.00 92.56 72 LEU A CA 1
ATOM 587 C C . LEU A 1 72 ? -0.993 2.652 13.296 1.00 92.56 72 LEU A C 1
ATOM 589 O O . LEU A 1 72 ? -1.958 2.412 14.016 1.00 92.56 72 LEU A O 1
ATOM 593 N N . LEU A 1 73 ? -0.001 1.779 13.109 1.00 92.75 73 LEU A N 1
ATOM 594 C CA . LEU A 1 73 ? 0.019 0.448 13.717 1.00 92.75 73 LEU A CA 1
ATOM 595 C C . LEU A 1 73 ? -0.061 0.524 15.250 1.00 92.75 73 LEU A C 1
ATOM 597 O O . LEU A 1 73 ? -0.907 -0.131 15.856 1.00 92.75 73 LEU A O 1
ATOM 601 N N . VAL A 1 74 ? 0.765 1.368 15.876 1.00 93.50 74 VAL A N 1
ATOM 602 C CA . VAL A 1 74 ? 0.758 1.572 17.335 1.00 93.50 74 VAL A CA 1
ATOM 603 C C . VAL A 1 74 ? -0.586 2.129 17.812 1.00 93.50 74 VAL A C 1
ATOM 605 O O . VAL A 1 74 ? -1.132 1.635 18.796 1.00 93.50 74 VAL A O 1
ATOM 608 N N . ASN A 1 75 ? -1.160 3.106 17.104 1.00 92.62 75 ASN A N 1
ATOM 609 C CA . ASN A 1 75 ? -2.469 3.671 17.442 1.00 92.62 75 ASN A CA 1
ATOM 610 C C . ASN A 1 75 ? -3.593 2.635 17.357 1.00 92.62 75 ASN A C 1
ATOM 612 O O . ASN A 1 75 ? -4.472 2.620 18.215 1.00 92.62 75 ASN A O 1
ATOM 616 N N . VAL A 1 76 ? -3.564 1.751 16.358 1.00 91.94 76 VAL A N 1
ATOM 617 C CA . VAL A 1 76 ? -4.554 0.677 16.201 1.00 91.94 76 VAL A CA 1
ATOM 618 C C . VAL A 1 76 ? -4.443 -0.330 17.350 1.00 91.94 76 VAL A C 1
ATOM 620 O O . VAL A 1 76 ? -5.458 -0.682 17.954 1.00 91.94 76 VAL A O 1
ATOM 623 N N . LEU A 1 77 ? -3.222 -0.728 17.728 1.00 90.75 77 LEU A N 1
ATOM 624 C CA . LEU A 1 77 ? -2.980 -1.611 18.877 1.00 90.75 77 LEU A CA 1
ATOM 625 C C . LEU A 1 77 ? -3.431 -0.973 20.199 1.00 90.75 77 LEU A C 1
ATOM 627 O O . LEU A 1 77 ? -4.126 -1.613 20.990 1.00 90.75 77 LEU A O 1
ATOM 631 N N . LEU A 1 78 ? -3.090 0.298 20.424 1.00 90.88 78 LEU A N 1
ATOM 632 C CA . LEU A 1 78 ? -3.485 1.037 21.622 1.00 90.88 78 LEU A CA 1
ATOM 633 C C . LEU A 1 78 ? -5.004 1.247 21.685 1.00 90.88 78 LEU A C 1
ATOM 635 O O . LEU A 1 78 ? -5.616 1.042 22.733 1.00 90.88 78 LEU A O 1
ATOM 639 N N . GLY A 1 79 ? -5.626 1.617 20.566 1.00 87.62 79 GLY A N 1
ATOM 640 C CA . GLY A 1 79 ? -7.071 1.807 20.460 1.00 87.62 79 GLY A CA 1
ATOM 641 C C . GLY A 1 79 ? -7.838 0.523 20.767 1.00 87.62 79 GLY A C 1
ATOM 642 O O . GLY A 1 79 ? -8.796 0.543 21.545 1.00 87.62 79 GLY A O 1
ATOM 643 N N . PHE A 1 80 ? -7.371 -0.611 20.241 1.00 87.44 80 PHE A N 1
ATOM 644 C CA . PHE A 1 80 ? -7.947 -1.916 20.549 1.00 87.44 80 PHE A CA 1
ATOM 645 C C . PHE A 1 80 ? -7.732 -2.310 22.015 1.00 87.44 80 PHE A C 1
ATOM 647 O O . PHE A 1 80 ? -8.676 -2.743 22.674 1.00 87.44 80 PHE A O 1
ATOM 654 N N . TYR A 1 81 ? -6.541 -2.082 22.574 1.00 86.94 81 TYR A N 1
ATOM 655 C CA . TYR A 1 81 ? -6.264 -2.332 23.992 1.00 86.94 81 TYR A CA 1
ATOM 656 C C . TYR A 1 81 ? -7.197 -1.533 24.922 1.00 86.94 81 TYR A C 1
ATOM 658 O O . TYR A 1 81 ? -7.794 -2.090 25.847 1.00 86.94 81 TYR A O 1
ATOM 666 N N . ILE A 1 82 ? -7.403 -0.241 24.644 1.00 85.62 82 ILE A N 1
ATOM 667 C CA . ILE A 1 82 ? -8.335 0.612 25.398 1.00 85.62 82 ILE A CA 1
ATOM 668 C C . ILE A 1 82 ? -9.778 0.123 25.236 1.00 85.62 82 ILE A C 1
ATOM 670 O O . ILE A 1 82 ? -10.548 0.145 26.201 1.00 85.62 82 ILE A O 1
ATOM 674 N N . TRP A 1 83 ? -10.157 -0.344 24.044 1.00 82.62 83 TRP A N 1
ATOM 675 C CA . TRP A 1 83 ? -11.477 -0.925 23.810 1.00 82.62 83 TRP A CA 1
ATOM 676 C C . TRP A 1 83 ? -11.696 -2.220 24.605 1.00 82.62 83 TRP A C 1
ATOM 678 O O . TRP A 1 83 ? -12.798 -2.430 25.105 1.00 82.62 83 TRP A O 1
ATOM 688 N N . VAL A 1 84 ? -10.659 -3.045 24.791 1.00 80.56 84 VAL A N 1
ATOM 689 C CA . VAL A 1 84 ? -10.692 -4.316 25.539 1.00 80.56 84 VAL A CA 1
ATOM 690 C C . VAL A 1 84 ? -10.849 -4.111 27.063 1.00 80.56 84 VAL A C 1
ATOM 692 O O . VAL A 1 84 ? -11.398 -4.969 27.750 1.00 80.56 84 VAL A O 1
ATOM 695 N N . LYS A 1 85 ? -10.459 -2.973 27.635 1.00 76.81 85 LYS A N 1
ATOM 696 C CA . LYS A 1 85 ? -10.468 -2.769 29.101 1.00 76.81 85 LYS A CA 1
ATOM 697 C C . LYS A 1 85 ? -11.850 -2.828 29.815 1.00 76.81 85 LYS A C 1
ATOM 699 O O . LYS A 1 85 ? -11.904 -3.341 30.932 1.00 76.81 85 LYS A O 1
ATOM 704 N N . PRO A 1 86 ? -12.971 -2.304 29.277 1.00 76.81 86 PRO A N 1
ATOM 705 C CA . PRO A 1 86 ? -14.250 -2.230 30.002 1.00 76.81 86 PRO A CA 1
ATOM 706 C C . PRO A 1 86 ? -15.040 -3.554 30.012 1.00 76.81 86 PRO A C 1
ATOM 708 O O . PRO A 1 86 ? -15.067 -4.261 29.013 1.00 76.81 86 PRO A O 1
ATOM 711 N N . LYS A 1 87 ? -15.796 -3.851 31.086 1.00 63.72 87 LYS A N 1
ATOM 712 C CA . LYS A 1 87 ? -16.631 -5.076 31.193 1.00 63.72 87 LYS A CA 1
ATOM 713 C C . LYS A 1 87 ? -17.776 -5.166 30.163 1.00 63.72 87 LYS A C 1
ATOM 715 O O . LYS A 1 87 ? -18.112 -6.258 29.724 1.00 63.72 87 LYS A O 1
ATOM 720 N N . ASN A 1 88 ? -18.343 -4.038 29.719 1.00 68.06 88 ASN A N 1
ATOM 721 C CA . ASN A 1 88 ? -19.498 -4.002 28.800 1.00 68.06 88 ASN A CA 1
ATOM 722 C C . ASN A 1 88 ? -19.108 -3.611 27.359 1.00 68.06 88 ASN A C 1
ATOM 724 O O . ASN A 1 88 ? -19.643 -2.649 26.804 1.00 68.06 88 ASN A O 1
ATOM 728 N N . ARG A 1 89 ? -18.167 -4.338 26.743 1.00 66.38 89 ARG A N 1
ATOM 729 C CA . ARG A 1 89 ? -17.594 -3.990 25.420 1.00 66.38 89 ARG A CA 1
ATOM 730 C C . ARG A 1 89 ? -18.605 -3.983 24.281 1.00 66.38 89 ARG A C 1
ATOM 732 O O . ARG A 1 89 ? -18.584 -3.092 23.439 1.00 66.38 89 ARG A O 1
ATOM 739 N N . ILE A 1 90 ? -19.526 -4.942 24.296 1.00 67.44 90 ILE A N 1
ATOM 740 C CA . ILE A 1 90 ? -20.486 -5.166 23.208 1.00 67.44 90 ILE A CA 1
ATOM 741 C C . ILE A 1 90 ? -21.512 -4.024 23.133 1.00 67.44 90 ILE A C 1
ATOM 743 O O . ILE A 1 90 ? -21.891 -3.597 22.048 1.00 67.44 90 ILE A O 1
ATOM 747 N N . LYS A 1 91 ? -21.879 -3.420 24.275 1.00 64.56 91 LYS A N 1
ATOM 748 C CA . LYS A 1 91 ? -22.802 -2.270 24.313 1.00 64.56 91 LYS A CA 1
ATOM 749 C C . LYS A 1 91 ? -22.228 -1.012 23.647 1.00 64.56 91 LYS A C 1
ATOM 751 O O . LYS A 1 91 ? -22.996 -0.151 23.233 1.00 64.56 91 LYS A O 1
ATOM 756 N N . ARG A 1 92 ? -20.898 -0.897 23.528 1.00 67.56 92 ARG A N 1
ATOM 757 C CA . ARG A 1 92 ? -20.223 0.219 22.838 1.00 67.56 92 ARG A CA 1
ATOM 758 C C . ARG A 1 92 ? -20.211 0.075 21.315 1.00 67.56 92 ARG A C 1
ATOM 760 O O . ARG A 1 92 ? -19.895 1.048 20.642 1.00 67.56 92 ARG A O 1
ATOM 767 N N . LEU A 1 93 ? -20.556 -1.102 20.791 1.00 70.06 93 LEU A N 1
ATOM 768 C CA . LEU A 1 93 ? -20.694 -1.330 19.352 1.00 70.06 93 LEU A CA 1
ATOM 769 C C . LEU A 1 93 ? -22.077 -0.914 18.818 1.00 70.06 93 LEU A C 1
ATOM 771 O O . LEU A 1 93 ? -22.290 -0.894 17.610 1.00 70.06 93 LEU A O 1
ATOM 775 N N . ALA A 1 94 ? -23.012 -0.559 19.704 1.00 72.50 94 ALA A N 1
ATOM 776 C CA . ALA A 1 94 ? -24.319 -0.047 19.320 1.00 72.50 94 ALA A CA 1
ATOM 777 C C . ALA A 1 94 ? -24.226 1.441 18.942 1.00 72.50 94 ALA A C 1
ATOM 779 O O . ALA A 1 94 ? -23.962 2.297 19.792 1.00 72.50 94 ALA A O 1
ATOM 780 N N . ILE A 1 95 ? -24.470 1.747 17.668 1.00 73.44 95 ILE A N 1
ATOM 781 C CA . ILE A 1 95 ? -24.543 3.121 17.157 1.00 73.44 95 ILE A CA 1
ATOM 782 C C . ILE A 1 95 ? -25.931 3.683 17.472 1.00 73.44 95 ILE A C 1
ATOM 784 O O . ILE A 1 95 ? -26.944 3.055 17.169 1.00 73.44 95 ILE A O 1
ATOM 788 N N . LYS A 1 96 ? -25.990 4.877 18.069 1.00 74.94 96 LYS A N 1
ATOM 789 C CA . LYS A 1 96 ? -27.243 5.612 18.289 1.00 74.94 96 LYS A CA 1
ATOM 790 C C . LYS A 1 96 ? -27.315 6.783 17.302 1.00 74.94 96 LYS A C 1
ATOM 792 O O . LYS A 1 96 ? -26.733 7.830 17.586 1.00 74.94 96 LYS A O 1
ATOM 797 N N . PRO A 1 97 ? -28.026 6.643 16.166 1.00 69.50 97 PRO A N 1
ATOM 798 C CA . PRO A 1 97 ? -28.014 7.644 15.096 1.00 69.50 97 PRO A CA 1
ATOM 799 C C . PRO A 1 97 ? -28.644 8.992 15.488 1.00 69.50 97 PRO A C 1
ATOM 801 O O . PRO A 1 97 ? -28.332 10.001 14.872 1.00 69.50 97 PRO A O 1
ATOM 804 N N . GLY A 1 98 ? -29.470 9.043 16.542 1.00 74.25 98 GLY A N 1
ATOM 805 C CA . GLY A 1 98 ? -30.079 10.282 17.055 1.00 74.25 98 GLY A CA 1
ATOM 806 C C . GLY A 1 98 ? -29.213 11.104 18.026 1.00 74.25 98 GLY A C 1
ATOM 807 O O . GLY A 1 98 ? -29.725 12.002 18.689 1.00 74.25 98 GLY A O 1
ATOM 808 N N . ALA A 1 99 ? -27.928 10.779 18.193 1.00 77.88 99 ALA A N 1
ATOM 809 C CA . ALA A 1 99 ? -27.039 11.492 19.112 1.00 77.88 99 ALA A CA 1
ATOM 810 C C . ALA A 1 99 ? -26.407 12.748 18.477 1.00 77.88 99 ALA A C 1
ATOM 812 O O . ALA A 1 99 ? -26.294 12.867 17.260 1.00 77.88 99 ALA A O 1
ATOM 813 N N . LYS A 1 100 ? -25.915 13.678 19.313 1.00 85.62 100 LYS A N 1
ATOM 814 C CA . LYS A 1 100 ? -25.108 14.829 18.856 1.00 85.62 100 LYS A CA 1
ATOM 815 C C . LYS A 1 100 ? -23.927 14.346 17.996 1.00 85.62 100 LYS A C 1
ATOM 817 O O . LYS A 1 100 ? -23.272 13.374 18.371 1.00 85.62 100 LYS A O 1
ATOM 822 N N . LEU A 1 101 ? -23.583 15.073 16.926 1.00 87.31 101 LEU A N 1
ATOM 823 C CA . LEU A 1 101 ? -22.543 14.691 15.949 1.00 87.31 101 LEU A CA 1
ATOM 824 C C . LEU A 1 101 ? -21.219 14.229 16.588 1.00 87.31 101 LEU A C 1
ATOM 826 O O . LEU A 1 101 ? -20.644 13.232 16.168 1.00 87.31 101 LEU A O 1
ATOM 830 N N . ARG A 1 102 ? -20.758 14.900 17.655 1.00 86.44 102 ARG A N 1
ATOM 831 C CA . ARG A 1 102 ? -19.533 14.511 18.387 1.00 86.44 102 ARG A CA 1
ATOM 832 C C . ARG A 1 102 ? -19.606 13.090 18.963 1.00 86.44 102 ARG A C 1
ATOM 834 O O . ARG A 1 102 ? -18.628 12.352 18.918 1.00 86.44 102 ARG A O 1
ATOM 841 N N . VAL A 1 103 ? -20.766 12.709 19.497 1.00 84.44 103 VAL A N 1
ATOM 842 C CA . VAL A 1 103 ? -21.008 11.377 20.068 1.00 84.44 103 VAL A CA 1
ATOM 843 C C . VAL A 1 103 ? -21.132 10.342 18.955 1.00 84.44 103 VAL A C 1
ATOM 845 O O . VAL A 1 103 ? -20.575 9.254 19.080 1.00 84.44 103 VAL A O 1
ATOM 848 N N . LEU A 1 104 ? -21.796 10.697 17.853 1.00 86.56 104 LEU A N 1
ATOM 849 C CA . LEU A 1 104 ? -21.908 9.845 16.671 1.00 86.56 104 LEU A CA 1
ATOM 850 C C . LEU A 1 104 ? -20.525 9.511 16.087 1.00 86.56 104 LEU A C 1
ATOM 852 O O . LEU A 1 104 ? -20.234 8.342 15.862 1.00 86.56 104 LEU A O 1
ATOM 856 N N . LEU A 1 105 ? -19.644 10.505 15.918 1.00 88.56 105 LEU A N 1
ATOM 857 C CA . LEU A 1 105 ? -18.279 10.295 15.420 1.00 88.56 105 LEU A CA 1
ATOM 858 C C . LEU A 1 105 ? -17.449 9.399 16.350 1.00 88.56 105 LEU A C 1
ATOM 860 O O . LEU A 1 105 ? -16.720 8.538 15.868 1.00 88.56 105 LEU A O 1
ATOM 864 N N . TYR A 1 106 ? -17.583 9.547 17.672 1.00 85.75 106 TYR A N 1
ATOM 865 C CA . TYR A 1 106 ? -16.903 8.673 18.637 1.00 85.75 106 TYR A CA 1
ATOM 866 C C . TYR A 1 106 ? -17.413 7.225 18.577 1.00 85.75 106 TYR A C 1
ATOM 868 O O . TYR A 1 106 ? -16.621 6.279 18.592 1.00 85.75 106 TYR A O 1
ATOM 876 N N . GLN A 1 107 ? -18.734 7.042 18.487 1.00 85.00 107 GLN A N 1
ATOM 877 C CA . GLN A 1 107 ? -19.349 5.724 18.325 1.00 85.00 107 GLN A CA 1
ATOM 878 C C . GLN A 1 107 ? -18.908 5.076 17.012 1.00 85.00 107 GLN A C 1
ATOM 880 O O . GLN A 1 107 ? -18.469 3.929 17.019 1.00 85.00 107 GLN A O 1
ATOM 885 N N . LEU A 1 108 ? -18.941 5.828 15.910 1.00 87.75 108 LEU A N 1
ATOM 886 C CA . LEU A 1 108 ? -18.511 5.359 14.600 1.00 87.75 108 LEU A CA 1
ATOM 887 C C . LEU A 1 108 ? -17.023 4.999 14.597 1.00 87.75 108 LEU A C 1
ATOM 889 O O . LEU A 1 108 ? -16.672 3.918 14.146 1.00 87.75 108 LEU A O 1
ATOM 893 N N . HIS A 1 109 ? -16.154 5.844 15.157 1.00 89.06 109 HIS A N 1
ATOM 894 C CA . HIS A 1 109 ? -14.722 5.556 15.264 1.00 89.06 109 HIS A CA 1
ATOM 895 C C . HIS A 1 109 ? -14.455 4.282 16.074 1.00 89.06 109 HIS A C 1
ATOM 897 O O . HIS A 1 109 ? -13.629 3.465 15.679 1.00 89.06 109 HIS A O 1
ATOM 903 N N . THR A 1 110 ? -15.187 4.075 17.173 1.00 85.94 110 THR A N 1
ATOM 904 C CA . THR A 1 110 ? -15.063 2.863 17.995 1.00 85.94 110 THR A CA 1
ATOM 905 C C . THR A 1 110 ? -15.509 1.618 17.226 1.00 85.94 110 THR A C 1
ATOM 907 O O . THR A 1 110 ? -14.825 0.600 17.256 1.00 85.94 110 THR A O 1
ATOM 910 N N . VAL A 1 111 ? -16.639 1.693 16.520 1.00 87.69 111 VAL A N 1
ATOM 911 C CA . VAL A 1 111 ? -17.181 0.578 15.732 1.00 87.69 111 VAL A CA 1
ATOM 912 C C . VAL A 1 111 ? -16.268 0.259 14.550 1.00 87.69 111 VAL A C 1
ATOM 914 O O . VAL A 1 111 ? -15.790 -0.867 14.437 1.00 87.69 111 VAL A O 1
ATOM 917 N N . LEU A 1 112 ? -15.960 1.251 13.711 1.00 88.94 112 LEU A N 1
ATOM 918 C CA . LEU A 1 112 ? -15.073 1.090 12.559 1.00 88.94 112 LEU A CA 1
ATOM 919 C C . LEU A 1 112 ? -13.679 0.632 12.989 1.00 88.94 112 LEU A C 1
ATOM 921 O O . LEU A 1 112 ? -13.123 -0.260 12.362 1.00 88.94 112 LEU A O 1
ATOM 925 N N . GLY A 1 113 ? -13.132 1.183 14.073 1.00 88.19 113 GLY A N 1
ATOM 926 C CA . GLY A 1 113 ? -11.824 0.788 14.588 1.00 88.19 113 GLY A CA 1
ATOM 927 C C . GLY A 1 113 ? -11.754 -0.694 14.954 1.00 88.19 113 GLY A C 1
ATOM 928 O O . GLY A 1 113 ? -10.754 -1.340 14.662 1.00 88.19 113 GLY A O 1
ATOM 929 N N . VAL A 1 114 ? -12.823 -1.256 15.530 1.00 87.69 114 VAL A N 1
ATOM 930 C CA . VAL A 1 114 ? -12.896 -2.688 15.866 1.00 87.69 114 VAL A CA 1
ATOM 931 C C . VAL A 1 114 ? -13.104 -3.548 14.617 1.00 87.69 114 VAL A C 1
ATOM 933 O O . VAL A 1 114 ? -12.397 -4.538 14.449 1.00 87.69 114 VAL A O 1
ATOM 936 N N . PHE A 1 115 ? -14.020 -3.169 13.719 1.00 88.75 115 PHE A N 1
ATOM 937 C CA . PHE A 1 115 ? -14.277 -3.923 12.483 1.00 88.75 115 PHE A CA 1
ATOM 938 C C . PHE A 1 115 ? -13.071 -3.937 11.536 1.00 88.75 115 PHE A C 1
ATOM 940 O O . PHE A 1 115 ? -12.749 -4.968 10.951 1.00 88.75 115 PHE A O 1
ATOM 947 N N . PHE A 1 116 ? -12.374 -2.808 11.410 1.00 91.94 116 PHE A N 1
ATOM 948 C CA . PHE A 1 116 ? -11.220 -2.656 10.528 1.00 91.94 116 PHE A CA 1
ATOM 949 C C . PHE A 1 116 ? -9.879 -2.885 11.228 1.00 91.94 116 PHE A C 1
ATOM 951 O O . PHE A 1 116 ? -8.843 -2.690 10.599 1.00 91.94 116 PHE A O 1
ATOM 958 N N . PHE A 1 117 ? -9.866 -3.350 12.481 1.00 91.44 117 PHE A N 1
ATOM 959 C CA . PHE A 1 117 ? -8.636 -3.598 13.239 1.00 91.44 117 PHE A CA 1
ATOM 960 C C . PHE A 1 117 ? -7.652 -4.496 12.476 1.00 91.44 117 PHE A C 1
ATOM 962 O O . PHE A 1 117 ? -6.510 -4.107 12.230 1.00 91.44 117 PHE A O 1
ATOM 969 N N . ILE A 1 118 ? -8.118 -5.675 12.046 1.00 92.19 118 ILE A N 1
ATOM 970 C CA . ILE A 1 118 ? -7.290 -6.657 11.335 1.00 92.19 118 ILE A CA 1
ATOM 971 C C . ILE A 1 118 ? -6.827 -6.102 9.972 1.00 92.19 118 ILE A C 1
ATOM 973 O O . ILE A 1 118 ? -5.615 -6.057 9.744 1.00 92.19 118 ILE A O 1
ATOM 977 N N . PRO A 1 119 ? -7.719 -5.611 9.080 1.00 93.88 119 PRO A N 1
ATOM 978 C CA . PRO A 1 119 ? -7.297 -4.989 7.823 1.00 93.88 119 PRO A CA 1
ATOM 979 C C . PRO A 1 119 ? -6.292 -3.841 7.992 1.00 93.88 119 PRO A C 1
ATOM 981 O O . PRO A 1 119 ? -5.316 -3.765 7.247 1.00 93.88 119 PRO A O 1
ATOM 984 N N . LEU A 1 120 ? -6.490 -2.959 8.978 1.00 92.56 120 LEU A N 1
ATOM 985 C CA . LEU A 1 120 ? -5.613 -1.809 9.214 1.00 92.56 120 LEU A CA 1
ATOM 986 C C . LEU A 1 120 ? -4.210 -2.230 9.648 1.00 92.56 120 LEU A C 1
ATOM 988 O O . LEU A 1 120 ? -3.240 -1.610 9.212 1.00 92.56 120 LEU A O 1
ATOM 992 N N . ILE A 1 121 ? -4.084 -3.294 10.446 1.00 92.75 121 ILE A N 1
ATOM 993 C CA . ILE A 1 121 ? -2.778 -3.856 10.810 1.00 92.75 121 ILE A CA 1
ATOM 994 C C . ILE A 1 121 ? -2.028 -4.313 9.559 1.00 92.75 121 ILE A C 1
ATOM 996 O O . ILE A 1 121 ? -0.870 -3.938 9.374 1.00 92.75 121 ILE A O 1
ATOM 1000 N N . PHE A 1 122 ? -2.681 -5.062 8.668 1.00 92.12 122 PHE A N 1
ATOM 1001 C CA . PHE A 1 122 ? -2.048 -5.529 7.433 1.00 92.12 122 PHE A CA 1
ATOM 1002 C C . PHE A 1 122 ? -1.656 -4.375 6.505 1.00 92.12 122 PHE A C 1
ATOM 1004 O O . PHE A 1 122 ? -0.558 -4.382 5.946 1.00 92.12 122 PHE A O 1
ATOM 1011 N N . ILE A 1 123 ? -2.498 -3.351 6.367 1.00 90.94 123 ILE A N 1
ATOM 1012 C CA . ILE A 1 123 ? -2.194 -2.174 5.540 1.00 90.94 123 ILE A CA 1
ATOM 1013 C C . ILE A 1 123 ? -1.017 -1.382 6.131 1.00 90.94 123 ILE A C 1
ATOM 1015 O O . ILE A 1 123 ? -0.102 -0.995 5.404 1.00 90.94 123 ILE A O 1
ATOM 1019 N N . ALA A 1 124 ? -0.982 -1.186 7.450 1.00 91.12 124 ALA A N 1
ATOM 1020 C CA . ALA A 1 124 ? 0.118 -0.492 8.113 1.00 91.12 124 ALA A CA 1
ATOM 1021 C C . ALA A 1 124 ? 1.437 -1.280 8.003 1.00 91.12 124 ALA A C 1
ATOM 1023 O O . ALA A 1 124 ? 2.487 -0.709 7.696 1.00 91.12 124 ALA A O 1
ATOM 1024 N N . PHE A 1 125 ? 1.381 -2.603 8.185 1.00 89.31 125 PHE A N 1
ATOM 1025 C CA . PHE A 1 125 ? 2.542 -3.483 8.078 1.00 89.31 125 PHE A CA 1
ATOM 1026 C C . PHE A 1 125 ? 3.096 -3.541 6.648 1.00 89.31 125 PHE A C 1
ATOM 1028 O O . PHE A 1 125 ? 4.301 -3.388 6.433 1.00 89.31 125 PHE A O 1
ATOM 1035 N N . THR A 1 126 ? 2.223 -3.686 5.649 1.00 88.69 126 THR A N 1
ATOM 1036 C CA . THR A 1 126 ? 2.626 -3.680 4.233 1.00 88.69 126 THR A CA 1
ATOM 1037 C C . THR A 1 126 ? 3.179 -2.321 3.803 1.00 88.69 126 THR A C 1
ATOM 1039 O O . THR A 1 126 ? 4.177 -2.267 3.088 1.00 88.69 126 THR A O 1
ATOM 1042 N N . GLY A 1 127 ? 2.613 -1.209 4.282 1.00 85.56 127 GLY A N 1
ATOM 1043 C CA . GLY A 1 127 ? 3.150 0.133 4.035 1.00 85.56 127 GLY A CA 1
ATOM 1044 C C . GLY A 1 127 ? 4.573 0.319 4.577 1.00 85.56 127 GLY A C 1
ATOM 1045 O O . GLY A 1 127 ? 5.430 0.906 3.911 1.00 85.56 127 GLY A O 1
ATOM 1046 N N . MET A 1 128 ? 4.855 -0.234 5.757 1.00 85.75 128 MET A N 1
ATOM 1047 C CA . MET A 1 128 ? 6.171 -0.183 6.395 1.00 85.75 128 MET A CA 1
ATOM 1048 C C . MET A 1 128 ? 7.220 -1.054 5.684 1.00 85.75 128 MET A C 1
ATOM 1050 O O . MET A 1 128 ? 8.380 -0.646 5.548 1.00 85.75 128 MET A O 1
ATOM 1054 N N . SER A 1 129 ? 6.819 -2.218 5.161 1.00 84.50 129 SER A N 1
ATOM 1055 C CA . SER A 1 129 ? 7.732 -3.160 4.496 1.00 84.50 129 SER A CA 1
ATOM 1056 C C . SER A 1 129 ? 8.356 -2.599 3.216 1.00 84.50 129 SER A C 1
ATOM 1058 O O . SER A 1 129 ? 9.471 -2.970 2.846 1.00 84.50 129 SER A O 1
ATOM 1060 N N . PHE A 1 130 ? 7.715 -1.623 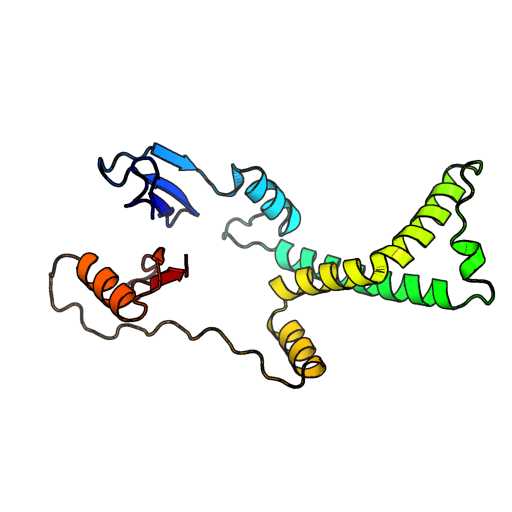2.560 1.00 79.69 130 PHE A N 1
ATOM 1061 C CA . PHE A 1 130 ? 8.285 -0.955 1.386 1.00 79.69 130 PHE A CA 1
ATOM 1062 C C . PHE A 1 130 ? 9.601 -0.222 1.670 1.00 79.69 130 PHE A C 1
ATOM 1064 O O . PHE A 1 130 ? 10.419 -0.057 0.753 1.00 79.69 130 PHE A O 1
ATOM 1071 N N . ASN A 1 131 ? 9.809 0.256 2.896 1.00 81.25 131 ASN A N 1
ATOM 1072 C CA . ASN A 1 131 ? 11.024 0.961 3.287 1.00 81.25 131 ASN A CA 1
ATOM 1073 C C . ASN A 1 131 ? 11.925 0.104 4.173 1.00 81.25 131 ASN A C 1
ATOM 1075 O O . ASN A 1 131 ? 13.107 -0.047 3.871 1.00 81.25 131 ASN A O 1
ATOM 1079 N N . TRP A 1 132 ? 11.357 -0.506 5.209 1.00 82.06 132 TRP A N 1
ATOM 1080 C CA . TRP A 1 132 ? 12.077 -1.308 6.197 1.00 82.06 132 TRP A CA 1
ATOM 1081 C C . TRP A 1 132 ? 11.992 -2.796 5.870 1.00 82.06 132 TRP A C 1
ATOM 1083 O O . TRP A 1 132 ? 11.446 -3.603 6.622 1.00 82.06 132 TRP A O 1
ATOM 1093 N N . LYS A 1 133 ? 12.523 -3.158 4.697 1.00 80.56 133 LYS A N 1
ATOM 1094 C CA . LYS A 1 133 ? 12.482 -4.534 4.179 1.00 80.56 133 LYS A CA 1
ATOM 1095 C C . LYS A 1 133 ? 13.167 -5.531 5.104 1.00 80.56 133 LYS A C 1
ATOM 1097 O O . LYS A 1 133 ? 12.601 -6.577 5.370 1.00 80.56 133 LYS A O 1
ATOM 1102 N N . THR A 1 134 ? 14.349 -5.197 5.618 1.00 79.62 134 THR A N 1
ATOM 1103 C CA . THR A 1 134 ? 15.117 -6.098 6.488 1.00 79.62 134 THR A CA 1
ATOM 1104 C C . THR A 1 134 ? 14.385 -6.364 7.801 1.00 79.62 134 THR A C 1
ATOM 1106 O O . THR A 1 134 ? 14.254 -7.506 8.217 1.00 79.62 134 THR A O 1
ATOM 1109 N N . GLN A 1 135 ? 13.852 -5.314 8.427 1.00 82.31 135 GLN A N 1
ATOM 1110 C CA . GLN A 1 135 ? 13.138 -5.412 9.698 1.00 82.31 135 GLN A CA 1
ATOM 1111 C C . GLN A 1 135 ? 11.830 -6.193 9.538 1.00 82.31 135 GLN A C 1
ATOM 1113 O O . GLN A 1 135 ? 11.513 -7.054 10.351 1.00 82.31 135 GLN A O 1
ATOM 1118 N N . THR A 1 136 ? 11.080 -5.915 8.469 1.00 80.62 136 THR A N 1
ATOM 1119 C CA . THR A 1 136 ? 9.836 -6.643 8.181 1.00 80.62 136 THR A CA 1
ATOM 1120 C C . THR A 1 136 ? 10.092 -8.089 7.773 1.00 80.62 136 THR A C 1
ATOM 1122 O O . THR A 1 136 ? 9.329 -8.956 8.184 1.00 80.62 136 THR A O 1
ATOM 1125 N N . GLN A 1 137 ? 11.186 -8.373 7.060 1.00 81.12 137 GLN A N 1
ATOM 1126 C CA . GLN A 1 137 ? 11.628 -9.734 6.765 1.00 81.12 137 GLN A CA 1
ATOM 1127 C C . GLN A 1 137 ? 11.874 -10.525 8.051 1.00 81.12 137 GLN A C 1
ATOM 1129 O O . GLN A 1 137 ? 11.294 -11.591 8.199 1.00 81.12 137 GLN A O 1
ATOM 1134 N N . SER A 1 138 ? 12.621 -9.987 9.020 1.00 81.50 138 SER A N 1
ATOM 1135 C CA . SER A 1 138 ? 12.864 -10.688 10.290 1.00 81.50 138 SER A CA 1
ATOM 1136 C C . SER A 1 138 ? 11.578 -11.013 11.058 1.00 81.50 138 SER A C 1
ATOM 1138 O O . SER A 1 138 ? 11.470 -12.084 11.646 1.00 81.50 138 SER A O 1
ATOM 1140 N N . ILE A 1 139 ? 10.582 -10.120 11.034 1.00 82.81 139 ILE A N 1
ATOM 1141 C CA . ILE A 1 139 ? 9.276 -10.369 11.667 1.00 82.81 139 ILE A CA 1
ATOM 1142 C C . ILE A 1 139 ? 8.525 -11.491 10.938 1.00 82.81 139 ILE A C 1
ATOM 1144 O O . ILE A 1 139 ? 7.959 -12.368 11.582 1.00 82.81 139 ILE A O 1
ATOM 1148 N N . VAL A 1 140 ? 8.520 -11.479 9.603 1.00 83.12 140 VAL A N 1
ATOM 1149 C CA . VAL A 1 140 ? 7.856 -12.520 8.804 1.00 83.12 140 VAL A CA 1
ATOM 1150 C C . VAL A 1 140 ? 8.531 -13.874 8.999 1.00 83.12 140 VAL A C 1
ATOM 1152 O O . VAL A 1 140 ? 7.832 -14.865 9.187 1.00 83.12 140 VAL A O 1
ATOM 1155 N N . GLU A 1 141 ? 9.862 -13.918 9.009 1.00 86.69 141 GLU A N 1
ATOM 1156 C CA . GLU A 1 141 ? 10.628 -15.143 9.260 1.00 86.69 141 GLU A CA 1
ATOM 1157 C C . GLU A 1 141 ? 10.345 -15.699 10.659 1.00 86.69 141 GLU A C 1
ATOM 1159 O O . GLU A 1 141 ? 10.139 -16.899 10.818 1.00 86.69 141 GLU A O 1
ATOM 1164 N N . PHE A 1 142 ? 10.239 -14.824 11.664 1.00 86.12 142 PHE A N 1
ATOM 1165 C CA . PHE A 1 142 ? 9.864 -15.215 13.022 1.00 86.12 142 PHE A CA 1
ATOM 1166 C C . PHE A 1 142 ? 8.447 -15.803 13.103 1.00 86.12 142 PHE A C 1
ATOM 1168 O O . PHE A 1 142 ? 8.239 -16.802 13.780 1.00 86.12 142 PHE A O 1
ATOM 1175 N N . VAL A 1 143 ? 7.471 -15.201 12.415 1.00 86.38 143 VAL A N 1
ATOM 1176 C CA . VAL A 1 143 ? 6.068 -15.654 12.450 1.00 86.38 143 VAL A CA 1
ATOM 1177 C C . VAL A 1 143 ? 5.847 -16.919 11.612 1.00 86.38 143 VAL A C 1
ATOM 1179 O O . VAL A 1 143 ? 5.026 -17.756 11.976 1.00 86.38 143 VAL A O 1
ATOM 1182 N N . THR A 1 144 ? 6.558 -17.055 10.492 1.00 85.69 144 THR A N 1
ATOM 1183 C CA . THR A 1 144 ? 6.376 -18.156 9.527 1.00 85.69 144 THR A CA 1
ATOM 1184 C C . THR A 1 144 ? 7.277 -19.353 9.840 1.00 85.69 144 THR A C 1
ATOM 1186 O O . THR A 1 144 ? 7.050 -20.435 9.312 1.00 85.69 144 THR A O 1
ATOM 1189 N N . PHE A 1 145 ? 8.285 -19.175 10.703 1.00 82.75 145 PHE A N 1
ATOM 1190 C CA . PHE A 1 145 ? 9.346 -20.154 10.976 1.00 82.75 145 PHE A CA 1
ATOM 1191 C C . PHE A 1 145 ? 10.098 -20.615 9.716 1.00 82.75 145 PHE A C 1
ATOM 1193 O O . PHE A 1 145 ? 10.682 -21.696 9.696 1.00 82.75 145 PHE A O 1
ATOM 1200 N N . ASP A 1 146 ? 10.105 -19.783 8.674 1.00 81.88 146 ASP A N 1
ATOM 1201 C CA . ASP A 1 146 ? 10.733 -20.067 7.386 1.00 81.88 146 ASP A CA 1
ATOM 1202 C C . ASP A 1 146 ? 11.524 -18.849 6.899 1.00 81.88 146 ASP A C 1
ATOM 1204 O O . ASP A 1 146 ? 11.237 -17.714 7.285 1.00 81.88 146 ASP A O 1
ATOM 1208 N N . LYS A 1 147 ? 12.544 -19.072 6.068 1.00 79.62 147 LYS A N 1
ATOM 1209 C CA . LYS A 1 147 ? 13.406 -18.010 5.544 1.00 79.62 147 LYS A CA 1
ATOM 1210 C C . LYS A 1 147 ? 12.787 -17.382 4.308 1.00 79.62 147 LYS A C 1
ATOM 1212 O O . LYS A 1 147 ? 12.412 -18.066 3.361 1.00 79.62 147 LYS A O 1
ATOM 1217 N N . VAL A 1 148 ? 12.766 -16.053 4.266 1.00 76.88 148 VAL A N 1
ATOM 1218 C CA . VAL A 1 148 ? 12.283 -15.340 3.085 1.00 76.88 148 VAL A CA 1
ATOM 1219 C C . VAL A 1 148 ? 13.350 -15.418 1.995 1.00 76.88 148 VAL A C 1
ATOM 1221 O O . VAL A 1 148 ? 14.455 -14.881 2.131 1.00 76.88 148 VAL A O 1
ATOM 1224 N N . GLU A 1 149 ? 13.012 -16.075 0.887 1.00 76.25 149 GLU A N 1
ATOM 1225 C CA . GLU A 1 149 ? 13.910 -16.198 -0.254 1.00 76.25 149 GLU A CA 1
ATOM 1226 C C . GLU A 1 149 ? 14.125 -14.834 -0.924 1.00 76.25 149 GLU A C 1
ATOM 1228 O O . GLU A 1 149 ? 13.200 -14.148 -1.373 1.00 76.25 149 GLU A O 1
ATOM 1233 N N . ASN A 1 150 ? 15.387 -14.417 -0.992 1.00 71.88 150 ASN A N 1
ATOM 1234 C CA . ASN A 1 150 ? 15.757 -13.187 -1.671 1.00 71.88 150 ASN A CA 1
ATOM 1235 C C . ASN A 1 150 ? 15.848 -13.424 -3.176 1.00 71.88 150 ASN A C 1
ATOM 1237 O O . ASN A 1 150 ? 16.471 -14.381 -3.629 1.00 71.88 150 ASN A O 1
ATOM 1241 N N . ARG A 1 151 ? 15.314 -12.486 -3.969 1.00 68.75 151 ARG A N 1
ATOM 1242 C CA . ARG A 1 151 ? 15.438 -12.544 -5.430 1.00 68.75 151 ARG A CA 1
ATOM 1243 C C . ARG A 1 151 ? 16.921 -12.670 -5.828 1.00 68.75 151 ARG A C 1
ATOM 1245 O O . ARG A 1 151 ? 17.707 -11.796 -5.437 1.00 68.75 151 ARG A O 1
ATOM 1252 N N . PRO A 1 152 ? 17.303 -13.669 -6.647 1.00 70.69 152 PRO A N 1
ATOM 1253 C CA . PRO A 1 152 ? 18.684 -13.828 -7.079 1.00 70.69 152 PRO A CA 1
ATOM 1254 C C . PRO A 1 152 ? 19.150 -12.576 -7.826 1.00 70.69 152 PRO A C 1
ATOM 1256 O O . PRO A 1 152 ? 18.423 -11.992 -8.641 1.00 70.69 152 PRO A O 1
ATOM 1259 N N . LYS A 1 153 ? 20.368 -12.122 -7.517 1.00 69.75 153 LYS A N 1
ATOM 1260 C CA . LYS A 1 153 ? 20.977 -10.991 -8.225 1.00 69.75 153 LYS A CA 1
ATOM 1261 C C . LYS A 1 153 ? 21.275 -11.434 -9.664 1.00 69.75 153 LYS A C 1
ATOM 1263 O O . LYS A 1 153 ? 21.815 -12.523 -9.838 1.00 69.75 153 LYS A O 1
ATOM 1268 N N . PRO A 1 154 ? 20.966 -10.612 -10.686 1.00 67.19 154 PRO A N 1
ATOM 1269 C CA . PRO A 1 154 ? 21.307 -10.953 -12.061 1.00 67.19 154 PRO A CA 1
ATOM 1270 C C . PRO A 1 154 ? 22.814 -11.206 -12.194 1.00 67.19 154 PRO A C 1
ATOM 1272 O O . PRO A 1 154 ? 23.591 -10.429 -11.618 1.00 67.19 154 PRO A O 1
ATOM 1275 N N . PRO A 1 155 ? 23.234 -12.239 -12.945 1.00 67.06 155 PRO A N 1
ATOM 1276 C CA . PRO A 1 155 ? 24.645 -12.482 -13.198 1.00 67.06 155 PRO A CA 1
ATOM 1277 C C . PRO A 1 155 ? 25.267 -11.265 -13.892 1.00 67.06 155 PRO A C 1
ATOM 1279 O O . PRO A 1 155 ? 24.642 -10.610 -14.735 1.00 67.06 155 PRO A O 1
ATOM 1282 N N . LYS A 1 156 ? 26.496 -10.926 -13.500 1.00 63.09 156 LYS A N 1
ATOM 1283 C CA . LYS A 1 156 ? 27.298 -9.933 -14.218 1.00 63.09 156 LYS A CA 1
ATOM 1284 C C . LYS A 1 156 ? 27.886 -10.621 -15.444 1.00 63.09 156 LYS A C 1
ATOM 1286 O O . LYS A 1 156 ? 28.394 -11.730 -15.327 1.00 63.09 156 LYS A O 1
ATOM 1291 N N . ILE A 1 157 ? 27.797 -9.976 -16.602 1.00 65.88 157 ILE A N 1
ATOM 1292 C CA . ILE A 1 157 ? 28.448 -10.481 -17.806 1.00 65.88 157 ILE A CA 1
ATOM 1293 C C . ILE A 1 157 ? 29.906 -10.021 -17.744 1.00 65.88 157 ILE A C 1
ATOM 1295 O O . ILE A 1 157 ? 30.181 -8.823 -17.780 1.00 65.88 157 ILE A O 1
ATOM 1299 N N . GLU A 1 158 ? 30.827 -10.971 -17.609 1.00 57.97 158 GLU A N 1
ATOM 1300 C CA . GLU A 1 158 ? 32.274 -10.715 -17.590 1.00 57.97 158 GLU A CA 1
ATOM 1301 C C . GLU A 1 158 ? 32.899 -10.736 -18.990 1.00 57.97 158 GLU A C 1
ATOM 1303 O O . GLU A 1 158 ? 34.066 -10.382 -19.139 1.00 57.97 158 GLU A O 1
ATOM 1308 N N . THR A 1 159 ? 32.138 -11.112 -20.028 1.00 56.56 159 THR A N 1
ATOM 1309 C CA . THR A 1 159 ? 32.690 -11.273 -21.378 1.00 56.56 159 THR A CA 1
ATOM 1310 C C . THR A 1 159 ? 33.272 -9.953 -21.890 1.00 56.56 159 THR A C 1
ATOM 1312 O O . THR A 1 159 ? 32.559 -8.939 -21.895 1.00 56.56 159 THR A O 1
ATOM 1315 N N . PRO A 1 160 ? 34.537 -9.941 -22.350 1.00 52.28 160 PRO A N 1
ATOM 1316 C CA . PRO A 1 160 ? 35.105 -8.773 -22.995 1.00 52.28 160 PRO A CA 1
ATOM 1317 C C . PRO A 1 160 ? 34.277 -8.444 -24.239 1.00 52.28 160 PRO A C 1
ATOM 1319 O O . PRO A 1 160 ? 33.801 -9.329 -24.952 1.00 52.28 160 PRO A O 1
ATOM 1322 N N . ILE A 1 161 ? 34.073 -7.149 -24.468 1.00 56.09 161 ILE A N 1
ATOM 1323 C CA . ILE A 1 161 ? 33.442 -6.597 -25.668 1.00 56.09 161 ILE A CA 1
ATOM 1324 C C . ILE A 1 161 ? 34.435 -6.821 -26.818 1.00 56.09 161 ILE A C 1
ATOM 1326 O O . ILE A 1 161 ? 35.145 -5.912 -27.224 1.00 56.09 161 ILE A O 1
ATOM 1330 N N . SER A 1 162 ? 34.578 -8.063 -27.269 1.00 50.75 162 SER A N 1
ATOM 1331 C CA . SER A 1 162 ? 35.517 -8.446 -28.330 1.00 50.75 162 SER A CA 1
ATOM 1332 C C . SER A 1 162 ? 34.803 -8.846 -29.605 1.00 50.75 162 SER A C 1
ATOM 1334 O O . SER A 1 162 ? 35.411 -9.450 -30.482 1.00 50.75 162 SER A O 1
ATOM 1336 N N . VAL A 1 163 ? 33.522 -8.504 -29.743 1.00 51.91 163 VAL A N 1
ATOM 1337 C CA . VAL A 1 163 ? 32.846 -8.687 -31.013 1.00 51.91 163 VAL A CA 1
ATOM 1338 C C . VAL A 1 163 ? 31.868 -7.549 -31.251 1.00 51.91 163 VAL A C 1
ATOM 1340 O O . VAL A 1 163 ? 30.918 -7.353 -30.496 1.00 51.91 163 VAL A O 1
ATOM 1343 N N . ASN A 1 164 ? 32.101 -6.823 -32.340 1.00 51.88 164 ASN A N 1
ATOM 1344 C CA . ASN A 1 164 ? 31.181 -5.868 -32.951 1.00 51.88 164 ASN A CA 1
ATOM 1345 C C . ASN A 1 164 ? 30.009 -6.628 -33.616 1.00 51.88 164 ASN A C 1
ATOM 1347 O O . ASN A 1 164 ? 29.720 -6.463 -34.797 1.00 51.88 164 ASN A O 1
ATOM 1351 N N . LEU A 1 165 ? 29.414 -7.571 -32.879 1.00 56.62 165 LEU A N 1
ATOM 1352 C CA . LEU A 1 165 ? 28.237 -8.317 -33.299 1.00 56.62 165 LEU A CA 1
ATOM 1353 C C . LEU A 1 165 ? 27.036 -7.377 -33.151 1.00 56.62 165 LEU A C 1
ATOM 1355 O O . LEU A 1 165 ? 26.891 -6.757 -32.092 1.00 56.62 165 LEU A O 1
ATOM 1359 N N . PRO A 1 166 ? 26.158 -7.270 -34.163 1.00 59.91 166 PRO A N 1
ATOM 1360 C CA . PRO A 1 166 ? 24.895 -6.567 -33.992 1.00 59.91 166 PRO A CA 1
ATOM 1361 C C . PRO A 1 166 ? 24.157 -7.152 -32.784 1.00 59.91 166 PRO A C 1
ATOM 1363 O O . PRO A 1 166 ? 24.183 -8.364 -32.564 1.00 59.91 166 PRO A O 1
ATOM 1366 N N . TYR A 1 167 ? 23.524 -6.292 -31.984 1.00 64.12 167 TYR A N 1
ATOM 1367 C CA . TYR A 1 167 ? 22.791 -6.703 -30.788 1.00 64.12 167 TYR A CA 1
ATOM 1368 C C . TYR A 1 167 ? 21.826 -7.860 -31.108 1.00 64.12 167 TYR A C 1
ATOM 1370 O O . TYR A 1 167 ? 20.827 -7.684 -31.805 1.00 64.12 167 TYR A O 1
ATOM 1378 N N . GLN A 1 168 ? 22.112 -9.062 -30.596 1.00 68.56 168 GLN A N 1
ATOM 1379 C CA . GLN A 1 168 ? 21.342 -10.273 -30.900 1.00 68.56 168 GLN A CA 1
ATOM 1380 C C . GLN A 1 168 ? 20.111 -10.414 -29.990 1.00 68.56 168 GLN A C 1
ATOM 1382 O O . GLN A 1 168 ? 19.972 -11.380 -29.236 1.00 68.56 168 GLN A O 1
ATOM 1387 N N . TYR A 1 169 ? 19.195 -9.445 -30.056 1.00 70.50 169 TYR A N 1
ATOM 1388 C CA . TYR A 1 169 ? 17.956 -9.455 -29.266 1.00 70.50 169 TYR A CA 1
ATOM 1389 C C . TYR A 1 169 ? 17.120 -10.718 -29.509 1.00 70.50 169 TYR A C 1
ATOM 1391 O O . TYR A 1 169 ? 16.638 -11.332 -28.557 1.00 70.50 169 TYR A O 1
ATOM 1399 N N . ASN A 1 170 ? 17.035 -11.165 -30.764 1.00 73.50 170 ASN A N 1
ATOM 1400 C CA . ASN A 1 170 ? 16.276 -12.358 -31.144 1.00 73.50 170 ASN A CA 1
ATOM 1401 C C . ASN A 1 170 ? 16.822 -13.631 -30.484 1.00 73.50 170 ASN A C 1
ATOM 1403 O O . ASN A 1 170 ? 16.047 -14.481 -30.050 1.00 73.50 170 ASN A O 1
ATOM 1407 N N . LEU A 1 171 ? 18.148 -13.752 -30.352 1.00 76.25 171 LEU A N 1
ATOM 1408 C CA . LEU A 1 171 ? 18.763 -14.901 -29.686 1.00 76.25 171 LEU A CA 1
ATOM 1409 C C . LEU A 1 171 ? 18.475 -14.886 -28.181 1.00 76.25 171 LEU A C 1
ATOM 1411 O O . LEU A 1 171 ? 18.154 -15.923 -27.605 1.00 76.25 171 LEU A O 1
ATOM 1415 N N . ALA A 1 172 ? 18.527 -13.711 -27.548 1.00 74.06 172 ALA A N 1
ATOM 1416 C CA . ALA A 1 172 ? 18.195 -13.566 -26.133 1.00 74.06 172 ALA A CA 1
ATOM 1417 C C . ALA A 1 172 ? 16.729 -13.939 -25.844 1.00 74.06 172 ALA A C 1
ATOM 1419 O O . ALA A 1 172 ? 16.457 -14.649 -24.876 1.00 74.06 172 ALA A O 1
ATOM 1420 N N . ILE A 1 173 ? 15.798 -13.519 -26.706 1.00 76.62 173 ILE A N 1
ATOM 1421 C CA . ILE A 1 173 ? 14.373 -13.870 -26.604 1.00 76.62 173 ILE A CA 1
ATOM 1422 C C . ILE A 1 173 ? 14.163 -15.371 -26.835 1.00 76.62 173 ILE A C 1
ATOM 1424 O O . ILE A 1 173 ? 13.450 -16.015 -26.064 1.00 76.62 173 ILE A O 1
ATOM 1428 N N . LYS A 1 174 ? 14.827 -15.957 -27.838 1.00 81.00 174 LYS A N 1
ATOM 1429 C CA . LYS A 1 174 ? 14.766 -17.400 -28.114 1.00 81.00 174 LYS A CA 1
ATOM 1430 C C . LYS A 1 174 ? 15.285 -18.230 -26.937 1.00 81.00 174 LYS A C 1
ATOM 1432 O O . LYS A 1 174 ? 14.647 -19.196 -26.540 1.00 81.00 174 LYS A O 1
ATOM 1437 N N . ASN A 1 175 ? 16.399 -17.827 -26.329 1.00 80.31 175 ASN A N 1
ATOM 1438 C CA . ASN A 1 175 ? 16.941 -18.502 -25.148 1.00 80.31 175 ASN A CA 1
ATOM 1439 C C . ASN A 1 175 ? 16.000 -18.372 -23.940 1.00 80.31 175 ASN A C 1
ATOM 1441 O O . ASN A 1 175 ? 15.788 -19.341 -23.216 1.00 80.31 1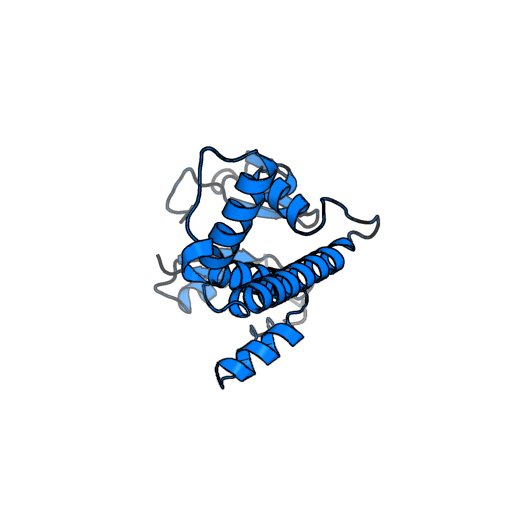75 ASN A O 1
ATOM 1445 N N . ALA A 1 176 ? 15.399 -17.197 -23.733 1.00 75.19 176 ALA A N 1
ATOM 1446 C CA . ALA A 1 176 ? 14.453 -16.977 -22.642 1.00 75.19 176 ALA A CA 1
ATOM 1447 C C . ALA A 1 176 ? 13.166 -17.803 -22.799 1.00 75.19 176 ALA A C 1
ATOM 1449 O O . ALA A 1 176 ? 12.651 -18.333 -21.816 1.00 75.19 176 ALA A O 1
ATOM 1450 N N . THR A 1 177 ? 12.646 -17.919 -24.021 1.00 76.50 177 THR A N 1
ATOM 1451 C CA . THR A 1 177 ? 11.444 -18.712 -24.331 1.00 76.50 177 THR A CA 1
ATOM 1452 C C . THR A 1 177 ? 11.724 -20.215 -24.309 1.00 76.50 177 THR A C 1
ATOM 1454 O O . THR A 1 177 ? 10.885 -20.972 -23.837 1.00 76.50 177 THR A O 1
ATOM 1457 N N . ALA A 1 178 ? 12.927 -20.659 -24.690 1.00 82.44 178 ALA A N 1
ATOM 1458 C CA . ALA A 1 178 ? 13.328 -22.066 -24.596 1.00 82.44 178 ALA A CA 1
ATOM 1459 C C . ALA A 1 178 ? 13.352 -22.598 -23.150 1.00 82.44 178 ALA A C 1
ATOM 1461 O O . ALA A 1 178 ? 13.011 -23.754 -22.918 1.00 82.44 178 ALA A O 1
ATOM 1462 N N . ILE A 1 179 ? 13.724 -21.762 -22.171 1.00 80.81 179 ILE A N 1
ATOM 1463 C CA . ILE A 1 179 ? 13.739 -22.142 -20.745 1.00 80.81 179 ILE A CA 1
ATOM 1464 C C . ILE A 1 179 ? 12.312 -22.275 -20.184 1.00 80.81 179 ILE A C 1
ATOM 1466 O O . ILE A 1 179 ? 12.067 -23.086 -19.293 1.00 80.81 179 ILE A O 1
ATOM 1470 N N . PHE A 1 180 ? 11.358 -21.501 -20.710 1.00 78.88 180 PHE A N 1
ATOM 1471 C CA . PHE A 1 180 ? 9.961 -21.511 -20.275 1.00 78.88 180 PHE A CA 1
ATOM 1472 C C . PHE A 1 180 ? 9.027 -21.722 -21.477 1.00 78.88 180 PHE A C 1
ATOM 1474 O O . PHE A 1 180 ? 8.401 -20.760 -21.921 1.00 78.88 180 PHE A O 1
ATOM 1481 N N . PRO A 1 181 ? 8.885 -22.962 -21.984 1.00 74.31 181 PRO A N 1
ATOM 1482 C CA . PRO A 1 181 ? 8.128 -23.248 -23.208 1.00 74.31 181 PRO A CA 1
ATOM 1483 C C . PRO A 1 181 ? 6.634 -22.902 -23.100 1.00 74.31 181 PRO A C 1
ATOM 1485 O O . PRO A 1 181 ? 6.010 -22.547 -24.092 1.00 74.31 181 PRO A O 1
ATOM 1488 N N . ASN A 1 182 ? 6.078 -22.938 -21.885 1.00 76.69 182 ASN A N 1
ATOM 1489 C CA . ASN A 1 182 ? 4.689 -22.552 -21.597 1.00 76.69 182 ASN A CA 1
ATOM 1490 C C . ASN A 1 182 ? 4.569 -21.095 -21.098 1.00 76.69 182 ASN A C 1
ATOM 1492 O O . ASN A 1 182 ? 3.530 -20.707 -20.565 1.00 76.69 182 ASN A O 1
ATOM 1496 N N . GLY A 1 183 ? 5.660 -20.326 -21.144 1.00 66.94 183 GLY A N 1
ATOM 1497 C CA . GLY A 1 183 ? 5.739 -18.956 -20.654 1.00 66.94 183 GLY A CA 1
ATOM 1498 C C . GLY A 1 183 ? 5.660 -17.952 -21.798 1.00 66.94 183 GLY A C 1
ATOM 1499 O O . GLY A 1 183 ? 6.477 -17.956 -22.712 1.00 66.94 183 GLY A O 1
ATOM 1500 N N . GLU A 1 184 ? 4.708 -17.041 -21.700 1.00 71.56 184 GLU A N 1
ATOM 1501 C CA . GLU A 1 184 ? 4.503 -15.915 -22.595 1.00 71.56 184 GLU A CA 1
ATOM 1502 C C . GLU A 1 184 ? 5.433 -14.744 -22.199 1.00 71.56 184 GLU A C 1
ATOM 1504 O O . GLU A 1 184 ? 5.457 -14.321 -21.042 1.00 71.56 184 GLU A O 1
ATOM 1509 N N . LEU A 1 185 ? 6.235 -14.205 -23.130 1.00 70.44 185 LEU A N 1
ATOM 1510 C CA . LEU A 1 185 ? 7.166 -13.099 -22.848 1.00 70.44 185 LEU A CA 1
ATOM 1511 C C . LEU A 1 185 ? 6.417 -11.795 -22.523 1.00 70.44 185 LEU A C 1
ATOM 1513 O O . LEU A 1 185 ? 5.932 -11.093 -23.403 1.00 70.44 185 LEU A O 1
ATOM 1517 N N . PHE A 1 186 ? 6.361 -11.420 -21.251 1.00 70.25 186 PHE A N 1
ATOM 1518 C CA . PHE A 1 186 ? 5.598 -10.259 -20.796 1.00 70.25 186 PHE A CA 1
ATOM 1519 C C . PHE A 1 186 ? 6.397 -8.953 -20.819 1.00 70.25 186 PHE A C 1
ATOM 1521 O O . PHE A 1 186 ? 5.855 -7.889 -21.118 1.00 70.25 186 PHE A O 1
ATOM 1528 N N . ARG A 1 187 ? 7.683 -8.991 -20.447 1.00 72.19 187 ARG A N 1
ATOM 1529 C CA . ARG A 1 187 ? 8.497 -7.772 -20.331 1.00 72.19 187 ARG A CA 1
ATOM 1530 C C . ARG A 1 187 ? 9.974 -8.026 -20.576 1.00 72.19 187 ARG A C 1
ATOM 1532 O O . ARG A 1 187 ? 10.552 -8.942 -19.999 1.00 72.19 187 ARG A O 1
ATOM 1539 N N . ILE A 1 188 ? 10.603 -7.131 -21.332 1.00 75.25 188 ILE A N 1
ATOM 1540 C CA . ILE A 1 188 ? 12.056 -7.087 -21.504 1.00 75.25 188 ILE A CA 1
ATOM 1541 C C . ILE A 1 188 ? 12.622 -5.924 -20.678 1.00 75.25 188 ILE A C 1
ATOM 1543 O O . ILE A 1 188 ? 12.092 -4.811 -20.668 1.00 75.25 188 ILE A O 1
ATOM 1547 N N . TYR A 1 189 ? 13.702 -6.183 -19.951 1.00 72.12 189 TYR A N 1
ATOM 1548 C CA . TYR A 1 189 ? 14.454 -5.204 -19.183 1.00 72.12 189 TYR A CA 1
ATOM 1549 C C . TYR A 1 189 ? 15.760 -4.892 -19.898 1.00 72.12 189 TYR A C 1
ATOM 1551 O O . TYR A 1 189 ? 16.666 -5.726 -19.954 1.00 72.12 189 TYR A O 1
ATOM 1559 N N . LEU A 1 190 ? 15.862 -3.660 -20.391 1.00 73.12 190 LEU A N 1
ATOM 1560 C CA . LEU A 1 190 ? 17.093 -3.148 -20.974 1.00 73.12 190 LEU A CA 1
ATOM 1561 C C . LEU A 1 190 ? 18.175 -2.955 -19.893 1.00 73.12 190 LEU A C 1
ATOM 1563 O O . LEU A 1 190 ? 17.859 -2.602 -18.743 1.00 73.12 190 LEU A O 1
ATOM 1567 N N . PRO A 1 191 ? 19.454 -3.177 -20.237 1.00 68.38 191 PRO A N 1
ATOM 1568 C CA . PRO A 1 191 ? 20.556 -2.966 -19.316 1.00 68.38 191 PRO A CA 1
ATOM 1569 C C . PRO A 1 191 ? 20.659 -1.483 -18.944 1.00 68.38 191 PRO A C 1
ATOM 1571 O O . PRO A 1 191 ? 20.748 -0.607 -19.792 1.00 68.38 191 PRO A O 1
ATOM 1574 N N . LYS A 1 192 ? 20.647 -1.197 -17.638 1.00 65.25 192 LYS A N 1
ATOM 1575 C CA . LYS A 1 192 ? 20.772 0.175 -17.104 1.00 65.25 192 LYS A CA 1
ATOM 1576 C C . LYS A 1 192 ? 22.217 0.668 -16.969 1.00 65.25 192 LYS A C 1
ATOM 1578 O O . LYS A 1 192 ? 22.431 1.816 -16.604 1.00 65.25 192 LYS A O 1
ATOM 1583 N N . LYS A 1 193 ? 23.184 -0.238 -17.102 1.00 65.31 193 LYS A N 1
ATOM 1584 C CA . LYS A 1 193 ? 24.624 0.009 -16.979 1.00 65.31 193 LYS A CA 1
ATOM 1585 C C . LYS A 1 193 ? 25.331 -0.849 -18.016 1.00 65.31 193 LYS A C 1
ATOM 1587 O O . LYS A 1 193 ? 24.849 -1.954 -18.290 1.00 65.31 193 LYS A O 1
ATOM 1592 N N . ASP A 1 194 ? 26.477 -0.383 -18.488 1.00 61.56 194 ASP A N 1
ATOM 1593 C CA . ASP A 1 194 ? 27.347 -1.153 -19.371 1.00 61.56 194 ASP A CA 1
ATOM 1594 C C . ASP A 1 194 ? 27.670 -2.517 -18.741 1.00 61.56 194 ASP A C 1
ATOM 1596 O O . ASP A 1 194 ? 27.849 -2.629 -17.523 1.00 61.56 194 ASP A O 1
ATOM 1600 N N . ARG A 1 195 ? 27.713 -3.568 -19.572 1.00 59.94 195 ARG A N 1
ATOM 1601 C CA . ARG A 1 195 ? 28.020 -4.963 -19.179 1.00 59.94 195 ARG A CA 1
ATOM 1602 C C . ARG A 1 195 ? 26.963 -5.676 -18.316 1.00 59.94 195 ARG A C 1
ATOM 1604 O O . ARG A 1 195 ? 27.266 -6.652 -17.627 1.00 59.94 195 ARG A O 1
ATOM 1611 N N . ARG A 1 196 ? 25.704 -5.223 -18.324 1.00 62.47 196 ARG A N 1
ATOM 1612 C CA . ARG A 1 196 ? 24.581 -5.977 -17.729 1.00 62.47 196 ARG A CA 1
ATOM 1613 C C . ARG A 1 196 ? 23.837 -6.809 -18.768 1.00 62.47 196 ARG A C 1
ATOM 1615 O O . ARG A 1 196 ? 23.649 -6.369 -19.895 1.00 62.47 196 ARG A O 1
ATOM 1622 N N . ALA A 1 197 ? 23.366 -7.982 -18.346 1.00 65.50 197 ALA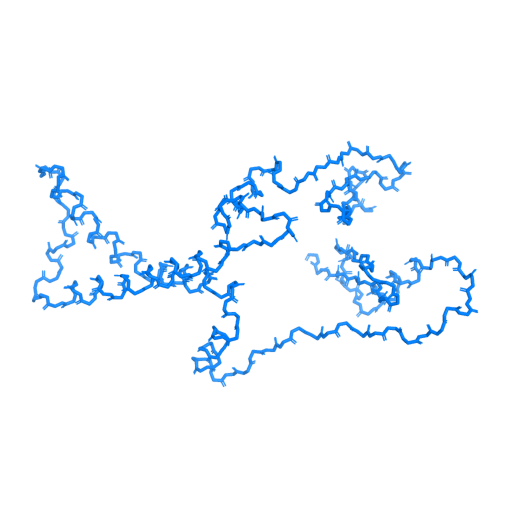 A N 1
ATOM 1623 C CA . ALA A 1 197 ? 22.489 -8.822 -19.151 1.00 65.50 197 ALA A CA 1
ATOM 1624 C C . ALA A 1 197 ? 21.128 -8.157 -19.405 1.00 65.50 197 ALA A C 1
ATOM 1626 O O . ALA A 1 197 ? 20.616 -7.414 -18.559 1.00 65.50 197 ALA A O 1
ATOM 1627 N N . ILE A 1 198 ? 20.533 -8.477 -20.555 1.00 70.50 198 ILE A N 1
ATOM 1628 C CA . ILE A 1 198 ? 19.119 -8.219 -20.835 1.00 70.50 198 ILE A CA 1
ATOM 1629 C C . ILE A 1 198 ? 18.297 -9.170 -19.960 1.00 70.50 198 ILE A C 1
ATOM 1631 O O . ILE A 1 198 ? 18.598 -10.359 -19.875 1.00 70.50 198 ILE A O 1
ATOM 1635 N N . GLY A 1 199 ? 17.274 -8.649 -19.285 1.00 69.88 199 GLY A N 1
ATOM 1636 C CA . GLY A 1 199 ? 16.337 -9.472 -18.520 1.00 69.88 199 GLY A CA 1
ATOM 1637 C C . GLY A 1 199 ? 15.064 -9.730 -19.315 1.00 69.88 199 GLY A C 1
ATOM 1638 O O . GLY A 1 199 ? 14.521 -8.795 -19.891 1.00 69.88 199 GLY A O 1
ATOM 1639 N N . ALA A 1 200 ? 14.549 -10.953 -19.294 1.00 69.69 200 ALA A N 1
ATOM 1640 C CA . ALA A 1 200 ? 13.224 -11.285 -19.811 1.00 69.69 200 ALA A CA 1
ATOM 1641 C C . ALA A 1 200 ? 12.337 -11.762 -18.656 1.00 69.69 200 ALA A C 1
ATOM 1643 O O . ALA A 1 200 ? 12.784 -12.509 -17.785 1.00 69.69 200 ALA A O 1
ATOM 1644 N N . GLN A 1 201 ? 11.095 -11.290 -18.616 1.00 69.62 201 GLN A N 1
ATOM 1645 C CA . GLN A 1 201 ? 10.064 -11.781 -17.715 1.00 69.62 201 GLN A CA 1
ATOM 1646 C C . GLN A 1 201 ? 9.028 -12.520 -18.544 1.00 69.62 201 GLN A C 1
ATOM 1648 O O . GLN A 1 201 ? 8.287 -11.887 -19.294 1.00 69.62 201 GLN A O 1
ATOM 1653 N N . ASN A 1 202 ? 8.956 -13.831 -18.346 1.00 70.38 202 ASN A N 1
ATOM 1654 C CA . ASN A 1 202 ? 7.913 -14.665 -18.922 1.00 70.38 202 ASN A CA 1
ATOM 1655 C C . ASN A 1 202 ? 6.805 -14.848 -17.877 1.00 70.38 202 ASN A C 1
ATOM 1657 O O . ASN A 1 202 ? 7.087 -15.010 -16.687 1.00 70.38 202 ASN A O 1
ATOM 1661 N N . GLN A 1 203 ? 5.553 -14.774 -18.306 1.00 67.75 203 GLN A N 1
ATOM 1662 C CA . GLN A 1 203 ? 4.367 -15.016 -17.494 1.00 67.75 203 GLN A CA 1
ATOM 1663 C C . GLN A 1 203 ? 3.617 -16.209 -18.070 1.00 67.75 203 GLN A C 1
ATOM 1665 O O . GLN A 1 203 ? 3.603 -16.401 -19.280 1.00 67.75 203 GLN A O 1
ATOM 1670 N N . LYS A 1 204 ? 3.018 -17.037 -17.214 1.00 68.00 204 LYS A N 1
ATOM 1671 C CA . LYS A 1 204 ? 2.053 -18.019 -17.714 1.00 68.00 204 LYS A CA 1
ATOM 1672 C C . LYS A 1 204 ? 0.810 -17.262 -18.217 1.00 68.00 204 LYS A C 1
ATOM 1674 O O . LYS A 1 204 ? 0.487 -16.246 -17.596 1.00 68.00 204 LYS A O 1
ATOM 1679 N N . PRO A 1 205 ? 0.193 -17.707 -19.323 1.00 58.97 205 PRO A N 1
ATOM 1680 C CA . PRO A 1 205 ? -1.036 -17.111 -19.842 1.00 58.97 205 PRO A CA 1
ATOM 1681 C C . PRO A 1 205 ? -2.186 -17.170 -18.829 1.00 58.97 205 PRO A C 1
ATOM 1683 O O . PRO A 1 205 ? -2.175 -18.085 -17.968 1.00 58.97 205 PRO A O 1
#

Foldseek 3Di:
DCVVVQPAFDWDQDPVQWIWTARPPPRDGPDIGHLCVDPVSVVVCCQQQNVDAPPVRDSVCNVVSLVVLVVQLVCLVVLVVVLPPDPPNVVLQDQDPPDDPVVNVVSCCNNCSVVCSVVSNVVSLVSNCVPPVVVSQVVCCVVVVDHDDDDDDADFQPDPPPDPDPPPPVVVVVVVCVVPVQWAFDDWDDDPDPRGDIDTDTHHD

pLDDT: mean 76.75, std 10.88, range [41.91, 93.88]

Radius of gyration: 25.09 Å; chains: 1; bounding box: 66×41×69 Å